Protein AF-A0A645FVC4-F1 (afdb_monomer_lite)

Organism: NCBI:txid1076179

Structure (mmCIF, N/CA/C/O backbone):
data_AF-A0A645FVC4-F1
#
_entry.id   AF-A0A645FVC4-F1
#
loop_
_atom_site.group_PDB
_atom_site.id
_atom_site.type_symbol
_atom_site.label_atom_id
_atom_site.label_alt_id
_atom_site.label_comp_id
_atom_site.label_asym_id
_atom_site.label_entity_id
_atom_site.label_seq_id
_atom_site.pdbx_PDB_ins_code
_atom_site.Cartn_x
_atom_site.Cartn_y
_atom_site.Cartn_z
_atom_site.occupancy
_atom_site.B_iso_or_equiv
_atom_site.auth_seq_id
_atom_site.auth_comp_id
_atom_site.auth_asym_id
_atom_site.auth_atom_id
_atom_site.pdbx_PDB_model_num
ATOM 1 N N . MET A 1 1 ? 4.920 -16.232 -41.857 1.00 57.41 1 MET A N 1
ATOM 2 C CA . MET A 1 1 ? 3.521 -15.977 -41.412 1.00 57.41 1 MET A CA 1
ATOM 3 C C . MET A 1 1 ? 2.858 -14.997 -42.380 1.00 57.41 1 MET A C 1
ATOM 5 O O . MET A 1 1 ? 3.574 -14.438 -43.200 1.00 57.41 1 MET A O 1
ATOM 9 N N . ASN A 1 2 ? 1.527 -14.844 -42.385 1.00 60.69 2 ASN A N 1
ATOM 10 C CA . ASN A 1 2 ? 0.862 -13.899 -43.294 1.00 60.69 2 ASN A CA 1
ATOM 11 C C . ASN A 1 2 ? 0.844 -12.501 -42.660 1.00 60.69 2 ASN A C 1
ATOM 13 O O . ASN A 1 2 ? 0.335 -12.342 -41.557 1.00 60.69 2 ASN A O 1
ATOM 17 N N . ASP A 1 3 ? 1.367 -11.503 -43.365 1.00 60.31 3 ASP A N 1
ATOM 18 C CA . ASP A 1 3 ? 1.571 -10.133 -42.870 1.00 60.31 3 ASP A CA 1
ATOM 19 C C . ASP A 1 3 ? 0.266 -9.381 -42.534 1.00 60.31 3 ASP A C 1
ATOM 21 O O . ASP A 1 3 ? 0.271 -8.321 -41.911 1.00 60.31 3 ASP A O 1
ATOM 25 N N . SER A 1 4 ? -0.870 -9.941 -42.954 1.00 66.62 4 SER A N 1
ATOM 26 C CA . SER A 1 4 ? -2.219 -9.453 -42.668 1.00 66.62 4 SER A CA 1
ATOM 27 C C . SER A 1 4 ? -2.843 -10.051 -41.398 1.00 66.62 4 SER A C 1
ATOM 29 O O . SER A 1 4 ? -4.017 -9.793 -41.133 1.00 66.62 4 SER A O 1
ATOM 31 N N . ASP A 1 5 ? -2.127 -10.907 -40.659 1.00 83.75 5 ASP A N 1
ATOM 32 C CA . ASP A 1 5 ? -2.599 -11.434 -39.376 1.00 83.75 5 ASP A CA 1
ATOM 33 C C . ASP A 1 5 ? -2.511 -10.333 -38.300 1.00 83.75 5 ASP A C 1
ATOM 35 O O . ASP A 1 5 ? -1.418 -9.809 -38.055 1.00 83.75 5 ASP A O 1
ATOM 39 N N . PRO A 1 6 ? -3.626 -9.968 -37.636 1.00 85.06 6 PRO A N 1
ATOM 40 C CA . PRO A 1 6 ? -3.613 -8.975 -36.564 1.00 85.06 6 PRO A CA 1
ATOM 41 C C . PRO A 1 6 ? -2.625 -9.303 -35.435 1.00 85.06 6 PRO A C 1
ATOM 43 O O . PRO A 1 6 ? -2.102 -8.380 -34.815 1.00 85.06 6 PRO A O 1
ATOM 46 N N . ALA A 1 7 ? -2.332 -10.583 -35.174 1.00 84.88 7 ALA A N 1
ATOM 47 C CA . ALA A 1 7 ? -1.341 -10.965 -34.169 1.00 84.88 7 ALA A CA 1
ATOM 48 C C . ALA A 1 7 ? 0.090 -10.595 -34.599 1.00 84.88 7 ALA A C 1
ATOM 50 O O . ALA A 1 7 ? 0.859 -10.059 -33.801 1.00 84.88 7 ALA A O 1
ATOM 51 N N . THR A 1 8 ? 0.440 -10.834 -35.866 1.00 84.12 8 THR A N 1
ATOM 52 C CA . THR A 1 8 ? 1.744 -10.458 -36.431 1.00 84.12 8 THR A CA 1
ATOM 53 C C . THR A 1 8 ? 1.900 -8.941 -36.499 1.00 84.12 8 THR A C 1
ATOM 55 O O . THR A 1 8 ? 2.944 -8.423 -36.109 1.00 84.12 8 THR A O 1
ATOM 58 N N . ALA A 1 9 ? 0.846 -8.219 -36.892 1.00 85.38 9 ALA A N 1
ATOM 59 C CA . ALA A 1 9 ? 0.844 -6.756 -36.882 1.00 85.38 9 ALA A CA 1
ATOM 60 C C . ALA A 1 9 ? 1.046 -6.190 -35.465 1.00 85.38 9 ALA A C 1
ATOM 62 O O . ALA A 1 9 ? 1.885 -5.316 -35.266 1.00 85.38 9 ALA A O 1
ATOM 63 N N . PHE A 1 10 ? 0.354 -6.743 -34.461 1.00 87.88 10 PHE A N 1
ATOM 64 C CA . PHE A 1 10 ? 0.516 -6.331 -33.065 1.00 87.88 10 PHE A CA 1
ATOM 65 C C . PHE A 1 10 ? 1.944 -6.555 -32.543 1.00 87.88 10 PHE A C 1
ATOM 67 O O . PHE A 1 10 ? 2.491 -5.684 -31.866 1.00 87.88 10 PHE A O 1
ATOM 74 N N . MET A 1 11 ? 2.565 -7.694 -32.871 1.00 89.19 11 MET A N 1
ATOM 75 C CA . MET A 1 11 ? 3.944 -7.990 -32.464 1.00 89.19 11 MET A CA 1
ATOM 76 C C . MET A 1 11 ? 4.971 -7.044 -33.097 1.00 89.19 11 MET A C 1
ATOM 78 O O . MET A 1 11 ? 5.949 -6.705 -32.435 1.00 89.19 11 MET A O 1
ATOM 82 N N . ARG A 1 12 ? 4.735 -6.597 -34.333 1.00 87.19 12 ARG A N 1
ATOM 83 C CA . ARG A 1 12 ? 5.610 -5.663 -35.054 1.00 87.19 12 ARG A CA 1
ATOM 84 C C . ARG A 1 12 ? 5.459 -4.215 -34.590 1.00 87.19 12 ARG A C 1
ATOM 86 O O . ARG A 1 12 ? 6.435 -3.497 -34.450 1.00 87.19 12 ARG A O 1
ATOM 93 N N . GLU A 1 13 ? 4.226 -3.765 -34.375 1.00 88.56 13 GLU A N 1
ATOM 94 C CA . GLU A 1 13 ? 3.924 -2.343 -34.141 1.00 88.56 13 GLU A CA 1
ATOM 95 C C . GLU A 1 13 ? 4.045 -1.926 -32.668 1.00 88.56 13 GLU A C 1
ATOM 97 O O . GLU A 1 13 ? 4.067 -0.735 -32.354 1.00 88.56 13 GLU A O 1
ATOM 102 N N . THR A 1 14 ? 4.124 -2.893 -31.753 1.00 90.31 14 THR A N 1
ATOM 103 C CA . THR A 1 14 ? 4.224 -2.621 -30.317 1.00 90.31 14 THR A CA 1
ATOM 104 C C . THR A 1 14 ? 5.681 -2.509 -29.895 1.00 90.31 14 THR A C 1
ATOM 106 O O . THR A 1 14 ? 6.368 -3.519 -29.773 1.00 90.31 14 THR A O 1
ATOM 109 N N . SER A 1 15 ? 6.140 -1.293 -29.602 1.00 92.50 15 SER A N 1
ATOM 110 C CA . SER A 1 15 ? 7.411 -1.083 -28.903 1.00 92.50 15 SER A CA 1
ATOM 111 C C . SER A 1 15 ? 7.255 -1.315 -27.400 1.00 92.50 15 SER A C 1
ATOM 113 O O . SER A 1 15 ? 6.210 -1.018 -26.815 1.00 92.50 15 SER A O 1
ATOM 115 N N . LEU A 1 16 ? 8.307 -1.818 -26.759 1.00 93.75 16 LEU A N 1
ATOM 116 C CA . LEU A 1 16 ? 8.325 -2.048 -25.317 1.00 93.75 16 LEU A CA 1
ATOM 117 C C . LEU A 1 16 ? 9.722 -1.865 -24.731 1.00 93.75 16 LEU A C 1
ATOM 119 O O . LEU A 1 16 ? 10.725 -2.112 -25.393 1.00 93.75 16 LEU A O 1
ATOM 123 N N . ALA A 1 17 ? 9.765 -1.507 -23.454 1.00 93.06 17 ALA A N 1
ATOM 124 C CA . ALA A 1 17 ? 10.942 -1.664 -22.615 1.00 93.06 17 ALA A CA 1
ATOM 125 C C . ALA A 1 17 ? 10.749 -2.919 -21.759 1.00 93.06 17 ALA A C 1
ATOM 127 O O . ALA A 1 17 ? 9.721 -3.058 -21.090 1.00 93.06 17 ALA A O 1
ATOM 128 N N . ALA A 1 18 ? 11.712 -3.836 -21.786 1.00 92.12 18 ALA A N 1
ATOM 129 C CA . ALA A 1 18 ? 11.664 -5.068 -21.010 1.00 92.12 18 ALA A CA 1
ATOM 130 C C . ALA A 1 18 ? 13.001 -5.327 -20.321 1.00 92.12 18 ALA A C 1
ATOM 132 O O . ALA A 1 18 ? 14.072 -5.018 -20.843 1.00 92.12 18 ALA A O 1
ATOM 133 N N . GLY A 1 19 ? 12.933 -5.914 -19.135 1.00 90.38 19 GLY A N 1
ATOM 134 C CA . GLY A 1 19 ? 14.095 -6.132 -18.297 1.00 90.38 19 GLY A CA 1
ATOM 135 C C . GLY A 1 19 ? 13.803 -7.056 -17.132 1.00 90.38 19 GLY A C 1
ATOM 136 O O . GLY A 1 19 ? 12.700 -7.589 -16.997 1.00 90.38 19 GLY A O 1
ATOM 137 N N . TRP A 1 20 ? 14.802 -7.237 -16.281 1.00 91.12 20 TRP A N 1
ATOM 138 C CA . TRP A 1 20 ? 14.695 -8.042 -15.073 1.00 91.12 20 TRP A CA 1
ATOM 139 C C . TRP A 1 20 ? 15.373 -7.336 -13.900 1.00 91.12 20 TRP A C 1
ATOM 141 O O . TRP A 1 20 ? 16.304 -6.552 -14.065 1.00 91.12 20 TRP A O 1
ATOM 151 N N . GLY A 1 21 ? 14.883 -7.613 -12.699 1.00 92.31 21 GLY A N 1
ATOM 152 C CA . GLY A 1 21 ? 15.420 -7.104 -11.444 1.00 92.31 21 GLY A CA 1
ATOM 153 C C . GLY A 1 21 ? 14.912 -7.966 -10.295 1.00 92.31 21 GLY A C 1
ATOM 154 O O . GLY A 1 21 ? 13.902 -8.658 -10.436 1.00 92.31 21 GLY A O 1
ATOM 155 N N . LEU A 1 22 ? 15.623 -7.949 -9.170 1.00 95.06 22 LEU A N 1
ATOM 156 C CA . LEU A 1 22 ? 15.238 -8.689 -7.968 1.00 95.06 22 LEU A CA 1
ATOM 157 C C . LEU A 1 22 ? 15.163 -7.728 -6.773 1.00 95.06 22 LEU A C 1
ATOM 159 O O . LEU A 1 22 ? 16.100 -7.687 -5.968 1.00 95.06 22 LEU A O 1
ATOM 163 N N . PRO A 1 23 ? 14.078 -6.938 -6.666 1.00 95.12 23 PRO A N 1
ATOM 164 C CA . PRO A 1 23 ? 13.824 -6.142 -5.476 1.00 95.12 23 PRO A CA 1
ATOM 165 C C . PRO A 1 23 ? 13.513 -7.062 -4.290 1.00 95.12 23 PRO A C 1
ATOM 167 O O . PRO A 1 23 ? 12.852 -8.095 -4.432 1.00 95.12 23 PRO A O 1
ATOM 170 N N . ILE A 1 24 ? 13.986 -6.677 -3.110 1.00 96.56 24 ILE A N 1
ATOM 171 C CA . ILE A 1 24 ? 13.752 -7.388 -1.855 1.00 96.56 24 ILE A CA 1
ATOM 172 C C . ILE A 1 24 ? 13.072 -6.435 -0.874 1.00 96.56 24 ILE A C 1
ATOM 174 O O . ILE A 1 24 ? 13.540 -5.321 -0.646 1.00 96.56 24 ILE A O 1
ATOM 178 N N . ASP A 1 25 ? 12.013 -6.918 -0.232 1.00 97.62 25 ASP A N 1
ATOM 179 C CA . ASP A 1 25 ? 11.337 -6.216 0.855 1.00 97.62 25 ASP A CA 1
ATOM 180 C C . ASP A 1 25 ? 11.559 -6.977 2.166 1.00 97.62 25 ASP A C 1
ATOM 182 O O . ASP A 1 25 ? 11.465 -8.206 2.216 1.00 97.62 25 ASP A O 1
ATOM 186 N N . VAL A 1 26 ? 11.840 -6.252 3.249 1.00 98.00 26 VAL A N 1
ATOM 187 C CA . VAL A 1 26 ? 12.051 -6.825 4.583 1.00 98.00 26 VAL A CA 1
ATOM 188 C C . VAL A 1 26 ? 11.202 -6.073 5.591 1.00 98.00 26 VAL A C 1
ATOM 190 O O . VAL A 1 26 ? 11.335 -4.864 5.758 1.00 98.00 26 VAL A O 1
ATOM 193 N N . GLY A 1 27 ? 10.343 -6.803 6.299 1.00 97.69 27 GLY A N 1
ATOM 194 C CA . GLY A 1 27 ? 9.462 -6.243 7.316 1.00 97.69 27 GLY A CA 1
ATOM 195 C C . GLY A 1 27 ? 9.620 -6.917 8.671 1.00 97.69 27 GLY A C 1
ATOM 196 O O . GLY A 1 27 ? 9.866 -8.119 8.762 1.00 97.69 27 GLY A O 1
ATOM 197 N N . ALA A 1 28 ? 9.425 -6.139 9.729 1.00 98.00 28 ALA A N 1
ATOM 198 C CA . ALA A 1 28 ? 9.318 -6.619 11.096 1.00 98.00 28 ALA A CA 1
ATOM 199 C C . ALA A 1 28 ? 8.045 -6.064 11.740 1.00 98.00 28 ALA A C 1
ATOM 201 O O . ALA A 1 28 ? 7.685 -4.905 11.545 1.00 98.00 28 ALA A O 1
ATOM 202 N N . ASN A 1 29 ? 7.373 -6.891 12.539 1.00 97.56 29 ASN A N 1
ATOM 203 C CA . ASN A 1 29 ? 6.241 -6.478 13.360 1.00 97.56 29 ASN A CA 1
ATOM 204 C C . ASN A 1 29 ? 6.437 -6.980 14.790 1.00 97.56 29 ASN A C 1
ATOM 206 O O . ASN A 1 29 ? 6.666 -8.168 15.022 1.00 97.56 29 ASN A O 1
ATOM 210 N N . LEU A 1 30 ? 6.320 -6.066 15.744 1.00 97.62 30 LEU A N 1
ATOM 211 C CA . LEU A 1 30 ? 6.443 -6.312 17.168 1.00 97.62 30 LEU A CA 1
ATOM 212 C C . LEU A 1 30 ? 5.077 -6.124 17.815 1.00 97.62 30 LEU A C 1
ATOM 214 O O . LEU A 1 30 ? 4.525 -5.025 17.836 1.00 97.62 30 LEU A O 1
ATOM 218 N N . ASN A 1 31 ? 4.551 -7.206 18.382 1.00 96.88 31 ASN A N 1
ATOM 219 C CA . ASN A 1 31 ? 3.358 -7.159 19.215 1.00 96.88 31 ASN A CA 1
ATOM 220 C C . ASN A 1 31 ? 3.790 -6.938 20.665 1.00 96.88 31 ASN A C 1
ATOM 222 O O . ASN A 1 31 ? 4.497 -7.760 21.249 1.00 96.88 31 ASN A O 1
ATOM 226 N N . LEU A 1 32 ? 3.366 -5.821 21.235 1.00 96.38 32 LEU A N 1
ATOM 227 C CA . LEU A 1 32 ? 3.678 -5.402 22.591 1.00 96.38 32 LEU A CA 1
ATOM 228 C C . LEU A 1 32 ? 2.487 -5.694 23.526 1.00 96.38 32 LEU A C 1
ATOM 230 O O . LEU A 1 32 ? 1.367 -5.959 23.070 1.00 96.38 32 LEU A O 1
ATOM 234 N N . PRO A 1 33 ? 2.695 -5.649 24.855 1.00 94.75 33 PRO A N 1
ATOM 235 C CA . PRO A 1 33 ? 1.605 -5.738 25.820 1.00 94.75 33 PRO A CA 1
ATOM 236 C C . PRO A 1 33 ? 0.512 -4.685 25.585 1.00 94.75 33 PRO A C 1
ATOM 238 O O . PRO A 1 33 ? 0.723 -3.669 24.924 1.00 94.75 33 PRO A O 1
ATOM 241 N N . LEU A 1 34 ? -0.669 -4.921 26.167 1.00 92.44 34 LEU A N 1
ATOM 242 C CA . LEU A 1 34 ? -1.826 -4.012 26.092 1.00 92.44 34 LEU A CA 1
ATOM 243 C C . LEU A 1 34 ? -2.354 -3.766 24.665 1.00 92.44 34 LEU A C 1
ATOM 245 O O . LEU A 1 34 ? -3.036 -2.774 24.413 1.00 92.44 34 LEU A O 1
ATOM 249 N N . GLY A 1 35 ? -2.064 -4.685 23.739 1.00 93.00 35 GLY A N 1
ATOM 250 C CA . GLY A 1 35 ? -2.557 -4.631 22.364 1.00 93.00 35 GLY A CA 1
ATOM 251 C C . GLY A 1 35 ? -1.810 -3.645 21.467 1.00 93.00 35 GLY A C 1
ATOM 252 O O . GLY A 1 35 ? -2.279 -3.375 20.364 1.00 93.00 35 GLY A O 1
ATOM 253 N N . LEU A 1 36 ? -0.680 -3.097 21.919 1.00 97.31 36 LEU A N 1
ATOM 254 C CA . LEU A 1 36 ? 0.171 -2.232 21.106 1.00 97.31 36 LEU A CA 1
ATOM 255 C C . LEU A 1 36 ? 0.916 -3.045 20.041 1.00 97.31 36 LEU A C 1
ATOM 257 O O . LEU A 1 36 ? 1.314 -4.187 20.272 1.00 97.31 36 LEU A O 1
ATOM 261 N N . ARG A 1 37 ? 1.118 -2.449 18.871 1.00 97.88 37 ARG A N 1
ATOM 262 C CA . ARG A 1 37 ? 1.871 -3.023 17.758 1.00 97.88 37 ARG A CA 1
ATOM 263 C C . ARG A 1 37 ? 2.746 -1.952 17.141 1.00 97.88 37 ARG A C 1
ATOM 265 O O . ARG A 1 37 ? 2.307 -0.818 16.982 1.00 97.88 37 ARG A O 1
ATOM 272 N N . VAL A 1 38 ? 3.966 -2.323 16.793 1.00 97.94 38 VAL A N 1
ATOM 273 C CA . VAL A 1 38 ? 4.885 -1.470 16.044 1.00 97.94 38 VAL A CA 1
ATOM 274 C C . VAL A 1 38 ? 5.408 -2.289 14.884 1.00 97.94 38 VAL A C 1
ATOM 276 O O . VAL A 1 38 ? 5.857 -3.415 15.080 1.00 97.94 38 VAL A O 1
ATOM 279 N N . SER A 1 39 ? 5.356 -1.732 13.687 1.00 97.88 39 SER A N 1
ATOM 280 C CA . SER A 1 39 ? 5.843 -2.384 12.482 1.00 97.88 39 SER A CA 1
ATOM 281 C C . SER A 1 39 ? 6.756 -1.457 11.699 1.00 97.88 39 SER A C 1
ATOM 283 O O . SER A 1 39 ? 6.644 -0.234 11.787 1.00 97.88 39 SER A O 1
ATOM 285 N N . ALA A 1 40 ? 7.682 -2.052 10.963 1.00 98.25 40 ALA A N 1
ATOM 286 C CA . ALA A 1 40 ? 8.522 -1.352 10.011 1.00 98.25 40 ALA A CA 1
ATOM 287 C C . ALA A 1 40 ? 8.740 -2.244 8.790 1.00 98.25 40 ALA A C 1
ATOM 289 O O . ALA A 1 40 ? 8.892 -3.459 8.938 1.00 98.25 40 ALA A O 1
ATOM 290 N N . VAL A 1 41 ? 8.760 -1.655 7.598 1.00 98.38 41 VAL A N 1
ATOM 291 C CA . VAL A 1 41 ? 9.002 -2.363 6.338 1.00 98.38 41 VAL A CA 1
ATOM 292 C C . VAL A 1 41 ? 9.984 -1.559 5.501 1.00 98.38 41 VAL A C 1
ATOM 294 O O . VAL A 1 41 ? 9.676 -0.449 5.088 1.00 98.38 41 VAL A O 1
ATOM 297 N N . ALA A 1 42 ? 11.161 -2.119 5.239 1.00 98.00 42 ALA A N 1
ATOM 298 C CA . ALA A 1 42 ? 12.060 -1.623 4.208 1.00 98.00 42 ALA A CA 1
ATOM 299 C C . ALA A 1 42 ? 11.637 -2.227 2.865 1.00 98.00 42 ALA A C 1
ATOM 301 O O . ALA A 1 42 ? 11.555 -3.452 2.746 1.00 98.00 42 ALA A O 1
ATOM 302 N N . ARG A 1 43 ? 11.353 -1.382 1.875 1.00 96.88 43 ARG A N 1
ATOM 303 C CA . ARG A 1 43 ? 10.939 -1.801 0.531 1.00 96.88 43 ARG A CA 1
ATOM 304 C C . ARG A 1 43 ? 11.993 -1.467 -0.506 1.00 96.88 43 ARG A C 1
ATOM 306 O O . ARG A 1 43 ? 12.775 -0.537 -0.310 1.00 96.88 43 ARG A O 1
ATOM 313 N N . ASN A 1 44 ? 11.949 -2.175 -1.629 1.00 95.62 44 ASN A N 1
ATOM 314 C CA . ASN A 1 44 ? 12.779 -1.923 -2.803 1.00 95.62 44 ASN A CA 1
ATOM 315 C C . ASN A 1 44 ? 14.291 -2.001 -2.506 1.00 95.62 44 ASN A C 1
ATOM 317 O O . ASN A 1 44 ? 15.095 -1.309 -3.131 1.00 95.62 44 ASN A O 1
ATOM 321 N N . LEU A 1 45 ? 14.713 -2.857 -1.568 1.00 94.62 45 LEU A N 1
ATOM 322 C CA . LEU A 1 45 ? 16.137 -3.121 -1.367 1.00 94.62 45 LEU A CA 1
ATOM 323 C C . LEU A 1 45 ? 16.681 -3.803 -2.624 1.00 94.62 45 LEU A C 1
ATOM 325 O O . LEU A 1 45 ? 16.114 -4.791 -3.086 1.00 94.62 45 LEU A O 1
ATOM 329 N N . ASN A 1 46 ? 17.782 -3.285 -3.172 1.00 92.44 46 ASN A N 1
ATOM 330 C CA . ASN A 1 46 ? 18.362 -3.780 -4.424 1.00 92.44 46 ASN A CA 1
ATOM 331 C C . ASN A 1 46 ? 17.376 -3.747 -5.617 1.00 92.44 46 ASN A C 1
ATOM 333 O O . ASN A 1 46 ? 17.419 -4.605 -6.496 1.00 92.44 46 ASN A O 1
ATOM 337 N N . ALA A 1 47 ? 16.482 -2.754 -5.670 1.00 93.88 47 ALA A N 1
ATOM 338 C CA . ALA A 1 47 ? 15.561 -2.552 -6.789 1.00 93.88 47 ALA A CA 1
ATOM 339 C C . ALA A 1 47 ? 16.247 -1.897 -8.006 1.00 93.88 47 ALA A C 1
ATOM 341 O O . ALA A 1 47 ? 15.812 -0.863 -8.514 1.00 93.88 47 ALA A O 1
ATOM 342 N N . VAL A 1 48 ? 17.335 -2.519 -8.465 1.00 95.19 48 VAL A N 1
ATOM 343 C CA . VAL A 1 48 ? 18.034 -2.177 -9.705 1.00 95.19 48 VAL A CA 1
ATOM 344 C C . VAL A 1 48 ? 17.540 -3.119 -10.796 1.00 95.19 48 VAL A C 1
ATOM 346 O O . VAL A 1 48 ? 17.671 -4.340 -10.686 1.00 95.19 48 VAL A O 1
ATOM 349 N N . TYR A 1 49 ? 16.956 -2.544 -11.841 1.00 94.50 49 TYR A N 1
ATOM 350 C CA . TYR A 1 49 ? 16.424 -3.264 -12.989 1.00 94.50 49 TYR A CA 1
ATOM 351 C C . TYR A 1 49 ? 17.357 -3.087 -14.177 1.00 94.50 49 TYR A C 1
ATOM 353 O O . TYR A 1 49 ? 17.685 -1.963 -14.550 1.00 94.50 49 TYR A O 1
ATOM 361 N N . THR A 1 50 ? 17.744 -4.193 -14.795 1.00 94.75 50 THR A N 1
ATOM 362 C CA . THR A 1 50 ? 18.472 -4.204 -16.062 1.00 94.75 50 THR A CA 1
ATOM 363 C C . THR A 1 50 ? 17.461 -4.287 -17.197 1.00 94.75 50 THR A C 1
ATOM 365 O O . THR A 1 50 ? 16.741 -5.279 -17.304 1.00 94.75 50 THR A O 1
ATOM 368 N N . MET A 1 51 ? 17.396 -3.248 -18.027 1.00 95.12 51 MET A N 1
ATOM 369 C CA . MET A 1 51 ? 16.352 -3.014 -19.027 1.00 95.12 51 MET A CA 1
ATOM 370 C C . MET A 1 51 ? 16.954 -2.858 -20.428 1.00 95.12 51 MET A C 1
ATOM 372 O O . MET A 1 51 ? 18.102 -2.438 -20.588 1.00 95.12 51 MET A O 1
ATOM 376 N N . ARG A 1 52 ? 16.160 -3.184 -21.449 1.00 94.75 52 ARG A N 1
ATOM 377 C CA . ARG A 1 52 ? 16.435 -2.932 -22.867 1.00 94.75 52 ARG A CA 1
ATOM 378 C C . ARG A 1 52 ? 15.159 -2.483 -23.560 1.00 94.75 52 ARG A C 1
ATOM 380 O O . ARG A 1 52 ? 14.071 -2.958 -23.233 1.00 94.75 52 ARG A O 1
ATOM 387 N N . ASP A 1 53 ? 15.316 -1.613 -24.545 1.00 94.75 53 ASP A N 1
ATOM 388 C CA . ASP A 1 53 ? 14.213 -1.190 -25.401 1.00 94.75 53 ASP A CA 1
ATOM 389 C C . ASP A 1 53 ? 14.158 -2.068 -26.650 1.00 94.75 53 ASP A C 1
ATOM 391 O O . ASP A 1 53 ? 15.181 -2.348 -27.269 1.00 94.75 53 ASP A O 1
ATOM 395 N N . TYR A 1 54 ? 12.961 -2.478 -27.039 1.00 93.00 54 TYR A N 1
ATOM 396 C CA . TYR A 1 54 ? 12.700 -3.253 -28.243 1.00 93.00 54 TYR A CA 1
ATOM 397 C C . TYR A 1 54 ? 11.771 -2.434 -29.125 1.00 93.00 54 TYR A C 1
ATOM 399 O O . TYR A 1 54 ? 10.701 -1.999 -28.685 1.00 93.00 54 TYR A O 1
ATOM 407 N N . SER A 1 55 ? 12.164 -2.231 -30.383 1.00 92.69 55 SER A N 1
ATOM 408 C CA . SER A 1 55 ? 11.286 -1.572 -31.353 1.00 92.69 55 SER A CA 1
ATOM 409 C C . SER A 1 55 ? 10.020 -2.390 -31.621 1.00 92.69 55 SER A C 1
ATOM 411 O O . SER A 1 55 ? 8.993 -1.796 -31.941 1.00 92.69 55 SER A O 1
ATOM 413 N N . GLU A 1 56 ? 10.090 -3.716 -31.428 1.00 91.88 56 GLU A N 1
ATOM 414 C CA . GLU A 1 56 ? 9.017 -4.682 -31.684 1.00 91.88 56 GLU A CA 1
ATOM 415 C C . GLU A 1 56 ? 8.887 -5.707 -30.545 1.00 91.88 56 GLU A C 1
ATOM 417 O O . GLU A 1 56 ? 9.874 -6.301 -30.099 1.00 91.88 56 GLU A O 1
ATOM 422 N N . LEU A 1 57 ? 7.652 -5.987 -30.126 1.00 90.81 57 LEU A N 1
ATOM 423 C CA . LEU A 1 57 ? 7.299 -7.057 -29.191 1.00 90.81 57 LEU A CA 1
ATOM 424 C C . LEU A 1 57 ? 7.731 -8.432 -29.696 1.00 90.81 57 LEU A C 1
ATOM 426 O O . LEU A 1 57 ? 8.181 -9.258 -28.901 1.00 90.81 57 LEU A O 1
ATOM 430 N N . GLY A 1 58 ? 7.635 -8.665 -31.006 1.00 90.75 58 GLY A N 1
ATOM 431 C CA . GLY A 1 58 ? 8.100 -9.899 -31.638 1.00 90.75 58 GLY A CA 1
ATOM 432 C C . GLY A 1 58 ? 9.580 -10.181 -31.365 1.00 90.75 58 GLY A C 1
ATOM 433 O O . GLY A 1 58 ? 9.951 -11.317 -31.071 1.00 90.75 58 GLY A O 1
ATOM 434 N N . GLY A 1 59 ? 10.409 -9.135 -31.351 1.00 90.25 59 GLY A N 1
ATOM 435 C CA . GLY A 1 59 ? 11.823 -9.216 -31.000 1.00 90.25 59 GLY A CA 1
ATOM 436 C C . GLY A 1 59 ? 12.077 -9.715 -29.580 1.00 90.25 59 GLY A C 1
ATOM 437 O O . GLY A 1 59 ? 12.854 -10.648 -29.376 1.00 90.25 59 GLY A O 1
ATOM 438 N N . TRP A 1 60 ? 11.372 -9.148 -28.597 1.00 92.25 60 TRP A N 1
ATOM 439 C CA . TRP A 1 60 ? 11.462 -9.600 -27.205 1.00 92.25 60 TRP A CA 1
ATOM 440 C C . TRP A 1 60 ? 10.957 -11.041 -27.034 1.00 92.25 60 TRP A C 1
ATOM 442 O O . TRP A 1 60 ? 11.589 -11.846 -26.349 1.00 92.25 60 TRP A O 1
ATOM 452 N N . LEU A 1 61 ? 9.847 -11.400 -27.691 1.00 91.31 61 LEU A N 1
ATOM 453 C CA . LEU A 1 61 ? 9.304 -12.762 -27.651 1.00 91.31 61 LEU A CA 1
ATOM 454 C C . LEU A 1 61 ? 10.288 -13.790 -28.215 1.00 91.31 61 LEU A C 1
ATOM 456 O O . LEU A 1 61 ? 10.421 -14.874 -27.648 1.00 91.31 61 LEU A O 1
ATOM 460 N N . ASN A 1 62 ? 11.004 -13.449 -29.286 1.00 91.44 62 ASN A N 1
ATOM 461 C CA . ASN A 1 62 ? 12.051 -14.299 -29.843 1.00 91.44 62 ASN A CA 1
ATOM 462 C C . ASN A 1 62 ? 13.231 -14.470 -28.876 1.00 91.44 62 ASN A C 1
ATOM 464 O O . ASN A 1 62 ? 13.737 -15.584 -28.738 1.00 91.44 62 ASN A O 1
ATOM 468 N N . GLU A 1 63 ? 13.638 -13.417 -28.161 1.00 89.75 63 GLU A N 1
ATOM 469 C CA . GLU A 1 63 ? 14.676 -13.513 -27.124 1.00 89.75 63 GLU A CA 1
ATOM 470 C C . GLU A 1 63 ? 14.238 -14.428 -25.967 1.00 89.75 63 GLU A C 1
ATOM 472 O O . GLU A 1 63 ? 15.004 -15.285 -25.522 1.00 89.75 63 GLU A O 1
ATOM 477 N N . MET A 1 64 ? 12.980 -14.324 -25.525 1.00 90.94 64 MET A N 1
ATOM 478 C CA . MET A 1 64 ? 12.424 -15.210 -24.494 1.00 90.94 64 MET A CA 1
ATOM 479 C C . MET A 1 64 ? 12.270 -16.655 -24.980 1.00 90.94 64 MET A C 1
ATOM 481 O O . MET A 1 64 ? 12.550 -17.590 -24.227 1.00 90.94 64 MET A O 1
ATOM 485 N N . ALA A 1 65 ? 11.860 -16.861 -26.234 1.00 91.69 65 ALA A N 1
ATOM 486 C CA . ALA A 1 65 ? 11.791 -18.185 -26.843 1.00 91.69 65 ALA A CA 1
ATOM 487 C C . ALA A 1 65 ? 13.181 -18.829 -26.904 1.00 91.69 65 ALA A C 1
ATOM 489 O O . ALA A 1 65 ? 13.340 -19.971 -26.475 1.00 91.69 65 ALA A O 1
ATOM 490 N N . ALA A 1 66 ? 14.200 -18.071 -27.318 1.00 91.19 66 ALA A N 1
ATOM 491 C CA . ALA A 1 66 ? 15.585 -18.524 -27.323 1.00 91.19 66 ALA A CA 1
ATOM 492 C C . ALA A 1 66 ? 16.088 -18.870 -25.910 1.00 91.19 66 ALA A C 1
ATOM 494 O O . ALA A 1 66 ? 16.712 -19.916 -25.725 1.00 91.19 66 ALA A O 1
ATOM 495 N N . LEU A 1 67 ? 15.764 -18.052 -24.899 1.00 90.12 67 LEU A N 1
ATOM 496 C CA . LEU A 1 67 ? 16.085 -18.336 -23.494 1.00 90.12 67 LEU A CA 1
ATOM 497 C C . LEU A 1 67 ? 15.435 -19.643 -23.004 1.00 90.12 67 LEU A C 1
ATOM 499 O O . LEU A 1 67 ? 16.045 -20.391 -22.240 1.00 90.12 67 LEU A O 1
ATOM 503 N N . ALA A 1 68 ? 14.218 -19.937 -23.465 1.00 91.31 68 ALA A N 1
ATOM 504 C CA . ALA A 1 68 ? 13.490 -21.169 -23.168 1.00 91.31 68 ALA A CA 1
ATOM 505 C C . ALA A 1 68 ? 13.899 -22.369 -24.052 1.00 91.31 68 ALA A C 1
ATOM 507 O O . ALA A 1 68 ? 13.345 -23.457 -23.891 1.00 91.31 68 ALA A O 1
ATOM 508 N N . GLY A 1 69 ? 14.846 -22.197 -24.982 1.00 92.44 69 GLY A N 1
ATOM 509 C CA . GLY A 1 69 ? 15.270 -23.239 -25.923 1.00 92.44 69 GLY A CA 1
ATOM 510 C C . GLY A 1 69 ? 14.232 -23.580 -27.000 1.00 92.44 69 GLY A C 1
ATOM 511 O O . GLY A 1 69 ? 14.257 -24.683 -27.542 1.00 92.44 69 GLY A O 1
ATOM 512 N N . MET A 1 70 ? 13.305 -22.664 -27.282 1.00 93.81 70 MET A N 1
ATOM 513 C CA . MET A 1 70 ? 12.257 -22.796 -28.293 1.00 93.81 70 MET A CA 1
ATOM 514 C C . MET A 1 70 ? 12.637 -22.082 -29.596 1.00 93.81 70 MET A C 1
ATOM 516 O O . MET A 1 70 ? 13.498 -21.202 -29.620 1.00 93.81 70 MET A O 1
ATOM 520 N N . GLU A 1 71 ? 11.971 -22.456 -30.688 1.00 91.38 71 GLU A N 1
ATOM 521 C CA . GLU A 1 71 ? 12.088 -21.754 -31.968 1.00 91.38 71 GLU A CA 1
ATOM 522 C C . GLU A 1 71 ? 11.469 -20.342 -31.897 1.00 91.38 71 GLU A C 1
ATOM 524 O O . GLU A 1 71 ? 10.579 -20.103 -31.072 1.00 91.38 71 GLU A O 1
ATOM 529 N N . PRO A 1 72 ? 11.915 -19.404 -32.757 1.00 87.56 72 PRO A N 1
ATOM 530 C CA . PRO A 1 72 ? 11.337 -18.066 -32.848 1.00 87.56 72 PRO A CA 1
ATOM 531 C C . PRO A 1 72 ? 9.822 -18.108 -33.074 1.00 87.56 72 PRO A C 1
ATOM 533 O O . PRO A 1 72 ? 9.318 -18.868 -33.901 1.00 87.56 72 PRO A O 1
ATOM 536 N N . VAL A 1 73 ? 9.097 -17.263 -32.345 1.00 85.69 73 VAL A N 1
ATOM 537 C CA . VAL A 1 73 ? 7.629 -17.160 -32.408 1.00 85.69 73 VAL A CA 1
ATOM 538 C C . VAL A 1 73 ? 7.193 -16.122 -33.448 1.00 85.69 73 VAL A C 1
ATOM 540 O O . VAL A 1 73 ? 6.057 -16.145 -33.921 1.00 85.69 73 VAL A O 1
ATOM 543 N N . TYR A 1 74 ? 8.105 -15.225 -33.823 1.00 83.06 74 TYR A N 1
ATOM 544 C CA . TYR A 1 74 ? 7.888 -14.128 -34.755 1.00 83.06 74 TYR A CA 1
ATOM 545 C C . TYR A 1 74 ? 8.948 -14.142 -35.863 1.00 83.06 74 TYR A C 1
ATOM 547 O O . TYR A 1 74 ? 10.136 -14.331 -35.599 1.00 83.06 74 TYR A O 1
ATOM 555 N N . ASP A 1 75 ? 8.504 -13.944 -37.103 1.00 83.75 75 ASP A N 1
ATOM 556 C CA . ASP A 1 75 ? 9.376 -13.827 -38.271 1.00 83.75 75 ASP A CA 1
ATOM 557 C C . ASP A 1 75 ? 9.765 -12.354 -38.436 1.00 83.75 75 ASP A C 1
ATOM 559 O O . ASP A 1 75 ? 8.922 -11.518 -38.763 1.00 83.75 75 ASP A O 1
ATOM 563 N N . ASP A 1 76 ? 11.023 -12.035 -38.134 1.00 77.06 76 ASP A N 1
ATOM 564 C CA . ASP A 1 76 ? 11.537 -10.665 -38.133 1.00 77.06 76 ASP A CA 1
ATOM 565 C C . ASP A 1 76 ? 11.751 -10.177 -39.574 1.00 77.06 76 ASP A C 1
ATOM 567 O O . ASP A 1 76 ? 12.783 -10.421 -40.206 1.00 77.06 76 ASP A O 1
ATOM 571 N N . THR A 1 77 ? 10.729 -9.529 -40.130 1.00 74.56 77 THR A N 1
ATOM 572 C CA . THR A 1 77 ? 10.742 -8.975 -41.493 1.00 74.56 77 THR A CA 1
ATOM 573 C C . THR A 1 77 ? 11.098 -7.491 -41.494 1.00 74.56 77 THR A C 1
ATOM 575 O O . THR A 1 77 ? 10.827 -6.792 -40.531 1.00 74.56 77 THR A O 1
ATOM 578 N N . ALA A 1 78 ? 11.674 -6.981 -42.588 1.00 67.19 78 ALA A N 1
ATOM 579 C CA . ALA A 1 78 ? 12.120 -5.588 -42.664 1.00 67.19 78 ALA A CA 1
ATOM 580 C C . ALA A 1 78 ? 10.991 -4.556 -42.379 1.00 67.19 78 ALA A C 1
ATOM 582 O O . ALA A 1 78 ? 9.925 -4.658 -42.992 1.00 67.19 78 ALA A O 1
ATOM 583 N N . PRO A 1 79 ? 11.251 -3.499 -41.577 1.00 63.69 79 PRO A N 1
ATOM 584 C CA . PRO A 1 79 ? 12.505 -3.235 -40.866 1.00 63.69 79 PRO A CA 1
ATOM 585 C C . PRO A 1 79 ? 12.714 -4.225 -39.714 1.00 63.69 79 PRO A C 1
ATOM 587 O O . PRO A 1 79 ? 11.802 -4.466 -38.948 1.00 63.69 79 PRO A O 1
ATOM 590 N N . THR A 1 80 ? 13.919 -4.790 -39.604 1.00 77.44 80 THR A N 1
ATOM 591 C CA . THR A 1 80 ? 14.243 -5.767 -38.554 1.00 77.44 80 THR A CA 1
ATOM 592 C C . THR A 1 80 ? 14.175 -5.133 -37.171 1.00 77.44 80 THR A C 1
ATOM 594 O O . THR A 1 80 ? 14.560 -3.967 -37.003 1.00 77.44 80 THR A O 1
ATOM 597 N N . THR A 1 81 ? 13.801 -5.934 -36.178 1.00 82.06 81 THR A N 1
ATOM 598 C CA . THR A 1 81 ? 13.775 -5.553 -34.768 1.00 82.06 81 THR A CA 1
ATOM 599 C C . THR A 1 81 ? 15.092 -4.882 -34.373 1.00 82.06 81 THR A C 1
ATOM 601 O O . THR A 1 81 ? 16.182 -5.439 -34.505 1.00 82.06 81 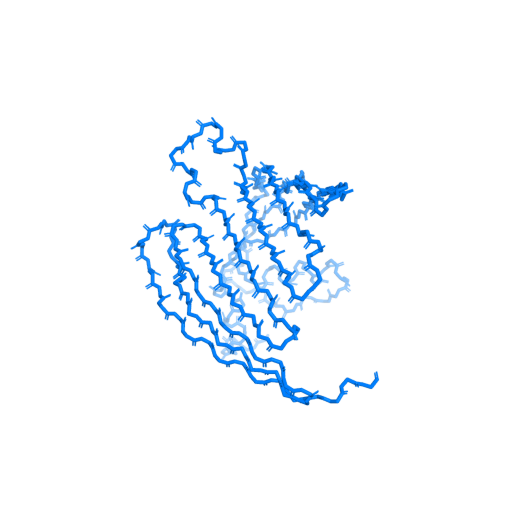THR A O 1
ATOM 604 N N . THR A 1 82 ? 14.990 -3.674 -33.826 1.00 87.19 82 THR A N 1
ATOM 605 C CA . THR A 1 82 ? 16.101 -2.968 -33.194 1.00 87.19 82 THR A CA 1
ATOM 606 C C . THR A 1 82 ? 16.018 -3.163 -31.686 1.00 87.19 82 THR A C 1
ATOM 608 O O . THR A 1 82 ? 15.027 -2.789 -31.058 1.00 87.19 82 THR A O 1
ATOM 611 N N . VAL A 1 83 ? 17.076 -3.733 -31.110 1.00 89.06 83 VAL A N 1
ATOM 612 C CA . VAL A 1 83 ? 17.243 -3.865 -29.659 1.00 89.06 83 VAL A CA 1
ATOM 613 C C . VAL A 1 83 ? 18.196 -2.772 -29.185 1.00 89.06 83 VAL A C 1
ATOM 615 O O . VAL A 1 83 ? 19.330 -2.666 -29.656 1.00 89.06 83 VAL A O 1
ATOM 618 N N . GLY A 1 84 ? 17.707 -1.926 -28.285 1.00 88.06 84 GLY A N 1
ATOM 619 C CA . GLY A 1 84 ? 18.460 -0.854 -27.655 1.00 88.06 84 GLY A CA 1
ATOM 620 C C . GLY A 1 84 ? 19.572 -1.376 -26.746 1.00 88.06 84 GLY A C 1
ATOM 621 O O . GLY A 1 84 ? 19.608 -2.546 -26.359 1.00 88.06 84 GLY A O 1
ATOM 622 N N . ALA A 1 85 ? 20.494 -0.481 -26.392 1.00 90.00 85 ALA A N 1
ATOM 623 C CA . ALA A 1 85 ? 21.530 -0.794 -25.419 1.00 90.00 85 ALA A CA 1
ATOM 624 C C . ALA A 1 85 ? 20.915 -1.110 -24.048 1.00 90.00 85 ALA A C 1
ATOM 626 O O . ALA A 1 85 ? 19.863 -0.588 -23.683 1.00 90.00 85 ALA A O 1
ATOM 627 N N . GLU A 1 86 ? 21.605 -1.951 -23.286 1.00 92.56 86 GLU A N 1
ATOM 628 C CA . GLU A 1 86 ? 21.238 -2.235 -21.905 1.00 92.56 86 GLU A CA 1
ATOM 629 C C . GLU A 1 86 ? 21.416 -0.992 -21.029 1.00 92.56 86 GLU A C 1
ATOM 631 O O . GLU A 1 86 ? 22.459 -0.334 -21.076 1.00 92.56 86 GLU A O 1
ATOM 636 N N . TYR A 1 87 ? 20.404 -0.683 -20.223 1.00 94.12 87 TYR A N 1
ATOM 637 C CA . TYR A 1 87 ? 20.444 0.393 -19.241 1.00 94.12 87 TYR A CA 1
ATOM 638 C C . TYR A 1 87 ? 19.871 -0.057 -17.900 1.00 94.12 87 TYR A C 1
ATOM 640 O O . TYR A 1 87 ? 19.081 -0.996 -17.811 1.00 94.12 87 TYR A O 1
ATOM 648 N N . THR A 1 88 ? 20.284 0.626 -16.837 1.00 95.00 88 THR A N 1
ATOM 649 C CA . THR A 1 88 ? 19.806 0.367 -15.480 1.00 95.00 88 THR A CA 1
ATOM 650 C C . THR A 1 88 ? 18.721 1.361 -15.093 1.00 95.00 88 THR A C 1
ATOM 652 O O . THR A 1 88 ? 18.897 2.567 -15.268 1.00 95.00 88 THR A O 1
ATOM 655 N N . TYR A 1 89 ? 17.633 0.867 -14.513 1.00 93.31 89 TYR A N 1
ATOM 656 C CA . TYR A 1 89 ? 16.602 1.674 -13.871 1.00 93.31 89 TYR A CA 1
ATOM 657 C C . TYR A 1 89 ? 16.584 1.357 -12.375 1.00 93.31 89 TYR A C 1
ATOM 659 O O . TYR A 1 89 ? 16.346 0.216 -11.985 1.00 93.31 89 TYR A O 1
ATOM 667 N N . GLU A 1 90 ? 16.877 2.348 -11.537 1.00 94.31 90 GLU A N 1
ATOM 668 C CA . GLU A 1 90 ? 16.933 2.190 -10.083 1.00 94.31 90 GLU A CA 1
ATOM 669 C C . GLU A 1 90 ? 15.681 2.787 -9.440 1.00 94.31 90 GLU A C 1
ATOM 671 O O . GLU A 1 90 ? 15.348 3.953 -9.667 1.00 94.31 90 GLU A O 1
ATOM 676 N N . ILE A 1 91 ? 14.994 1.985 -8.627 1.00 93.62 91 ILE A N 1
ATOM 677 C CA . ILE A 1 91 ? 13.909 2.456 -7.769 1.00 93.62 91 ILE A CA 1
ATOM 678 C C . ILE A 1 91 ? 14.493 2.693 -6.372 1.00 93.62 91 ILE A C 1
ATOM 680 O O . ILE A 1 91 ? 15.010 1.743 -5.778 1.00 93.62 91 ILE A O 1
ATOM 684 N N . PRO A 1 92 ? 14.402 3.918 -5.819 1.00 94.00 92 PRO A N 1
ATOM 685 C CA . PRO A 1 92 ? 14.873 4.191 -4.470 1.00 94.00 92 PRO A CA 1
ATOM 686 C C . PRO A 1 92 ? 14.191 3.291 -3.437 1.00 94.00 92 PRO A C 1
ATOM 688 O O . PRO A 1 92 ? 12.988 3.014 -3.512 1.00 94.00 92 PRO A O 1
ATOM 691 N N . TRP A 1 93 ? 14.967 2.851 -2.450 1.00 96.19 93 TRP A N 1
ATOM 692 C CA . TRP A 1 93 ? 14.425 2.130 -1.308 1.00 96.19 93 TRP A CA 1
ATOM 693 C C . TRP A 1 93 ? 13.614 3.072 -0.411 1.00 96.19 93 TRP A C 1
ATOM 695 O O . TRP A 1 93 ? 13.929 4.257 -0.303 1.00 96.19 93 TRP A O 1
ATOM 705 N N . THR A 1 94 ? 12.587 2.544 0.252 1.00 96.44 94 THR A N 1
ATOM 706 C CA . THR A 1 94 ? 11.758 3.316 1.191 1.00 96.44 94 THR A CA 1
ATOM 707 C C . THR A 1 94 ? 11.633 2.590 2.524 1.00 96.44 94 THR A C 1
ATOM 709 O O . THR A 1 94 ? 11.733 1.361 2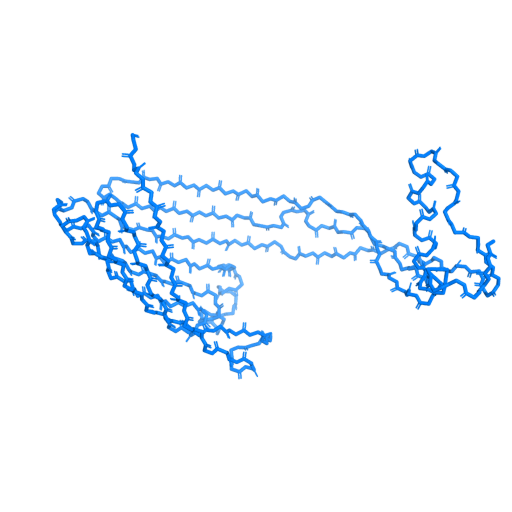.592 1.00 96.44 94 THR A O 1
ATOM 712 N N . LEU A 1 95 ? 11.409 3.345 3.602 1.00 97.75 95 LEU A N 1
ATOM 713 C CA . LEU A 1 95 ? 11.122 2.794 4.926 1.00 97.75 95 LEU A CA 1
ATOM 714 C C . LEU A 1 95 ? 9.711 3.175 5.347 1.00 97.75 95 LEU A C 1
ATOM 716 O O . LEU A 1 95 ? 9.437 4.343 5.593 1.00 97.75 95 LEU A O 1
ATOM 720 N N . ASP A 1 96 ? 8.851 2.190 5.523 1.00 97.88 96 ASP A N 1
ATOM 721 C CA . ASP A 1 96 ? 7.522 2.392 6.079 1.00 97.88 96 ASP A CA 1
ATOM 722 C C . ASP A 1 96 ? 7.536 2.069 7.567 1.00 97.88 96 ASP A C 1
ATOM 724 O O . ASP A 1 96 ? 8.178 1.106 7.995 1.00 97.88 96 ASP A O 1
ATOM 728 N N . VAL A 1 97 ? 6.795 2.840 8.357 1.00 98.12 97 VAL A N 1
ATOM 729 C CA . VAL A 1 97 ? 6.618 2.595 9.792 1.00 98.12 97 VAL A CA 1
ATOM 730 C C . VAL A 1 97 ? 5.144 2.632 10.156 1.00 98.12 97 VAL A C 1
ATOM 732 O O . VAL A 1 97 ? 4.390 3.455 9.644 1.00 98.12 97 VAL A O 1
ATOM 735 N N . GLY A 1 98 ? 4.737 1.748 11.061 1.00 97.88 98 GLY A N 1
ATOM 736 C CA . GLY A 1 98 ? 3.348 1.599 11.471 1.00 97.88 98 GLY A CA 1
ATOM 737 C C . GLY A 1 98 ? 3.204 1.419 12.972 1.00 97.88 98 GLY A C 1
ATOM 738 O O . GLY A 1 98 ? 4.012 0.745 13.615 1.00 97.88 98 GLY A O 1
ATOM 739 N N . LEU A 1 99 ? 2.150 1.998 13.533 1.00 98.19 99 LEU A N 1
ATOM 740 C CA . LEU A 1 99 ? 1.747 1.854 14.924 1.00 98.19 99 LEU A CA 1
ATOM 741 C C . LEU A 1 99 ? 0.295 1.389 14.981 1.00 98.19 99 LEU A C 1
ATOM 743 O O . LEU A 1 99 ? -0.592 1.988 14.381 1.00 98.19 99 LEU A O 1
ATOM 747 N N . GLY A 1 100 ? 0.043 0.344 15.760 1.00 98.12 100 GLY A N 1
ATOM 748 C CA . GLY A 1 100 ? -1.293 -0.172 16.024 1.00 98.12 100 GLY A CA 1
ATOM 749 C C . GLY A 1 100 ? -1.598 -0.235 17.515 1.00 98.12 100 GLY A C 1
ATOM 750 O O . GLY A 1 100 ? -0.713 -0.444 18.344 1.00 98.12 100 GLY A O 1
ATOM 751 N N . TRP A 1 101 ? -2.871 -0.103 17.866 1.00 97.62 101 TRP A N 1
ATOM 752 C CA . TRP A 1 101 ? -3.361 -0.326 19.218 1.00 97.62 101 TRP A CA 1
ATOM 753 C C . TRP A 1 101 ? -4.718 -1.022 19.188 1.00 97.62 101 TRP A C 1
ATOM 755 O O . TRP A 1 101 ? -5.683 -0.501 18.639 1.00 97.62 101 TRP A O 1
ATOM 765 N N . MET A 1 102 ? -4.786 -2.217 19.768 1.00 96.06 102 MET A N 1
ATOM 766 C CA . MET A 1 102 ? -5.965 -3.085 19.772 1.00 96.06 102 MET A CA 1
ATOM 767 C C . MET A 1 102 ? -6.194 -3.650 21.181 1.00 96.06 102 MET A C 1
ATOM 769 O O . MET A 1 102 ? -5.881 -4.819 21.438 1.00 96.06 102 MET A O 1
ATOM 773 N N . PRO A 1 103 ? -6.674 -2.838 22.137 1.00 94.19 103 PRO A N 1
ATOM 774 C CA . PRO A 1 103 ? -6.918 -3.308 23.490 1.00 94.19 103 PRO A CA 1
ATOM 775 C C . PRO A 1 103 ? -8.129 -4.249 23.517 1.00 94.19 103 PRO A C 1
ATOM 777 O O . PRO A 1 103 ? -9.115 -4.070 22.800 1.00 94.19 103 PRO A O 1
ATOM 780 N N . ASN A 1 104 ? -8.089 -5.242 24.401 1.00 87.88 104 ASN A N 1
ATOM 781 C CA . ASN A 1 104 ? -9.240 -6.102 24.647 1.00 87.88 104 ASN A CA 1
ATOM 782 C C . ASN A 1 104 ? -10.063 -5.541 25.814 1.00 87.88 104 ASN A C 1
ATOM 784 O O . ASN A 1 104 ? -9.707 -5.750 26.972 1.00 87.88 104 ASN A O 1
ATOM 788 N N . LEU A 1 105 ? -11.154 -4.830 25.506 1.00 89.00 105 LEU A N 1
ATOM 789 C CA . LEU A 1 105 ? -12.073 -4.248 26.497 1.00 89.00 105 LEU A CA 1
ATOM 790 C C . LEU A 1 105 ? -13.394 -5.044 26.593 1.00 89.00 105 LEU A C 1
ATOM 792 O O . LEU A 1 105 ? -14.440 -4.508 26.962 1.00 89.00 105 LEU A O 1
ATOM 796 N N . GLY A 1 106 ? -13.362 -6.339 26.256 1.00 88.69 106 GLY A N 1
ATOM 797 C CA . GLY A 1 106 ? -14.513 -7.238 26.344 1.00 88.69 106 GLY A CA 1
ATOM 798 C C . GLY A 1 106 ? -15.516 -7.040 25.205 1.00 88.69 106 GLY A C 1
ATOM 799 O O . GLY A 1 106 ? -15.239 -7.391 24.057 1.00 88.69 106 GLY A O 1
ATOM 800 N N . ALA A 1 107 ? -16.706 -6.524 25.531 1.00 88.19 107 ALA A N 1
ATOM 801 C CA . ALA A 1 107 ? -17.790 -6.285 24.570 1.00 88.19 107 ALA A CA 1
ATOM 802 C C . ALA A 1 107 ? -17.494 -5.132 23.596 1.00 88.19 107 ALA A C 1
ATOM 804 O O . ALA A 1 107 ? -18.075 -5.078 22.510 1.00 88.19 107 ALA A O 1
ATOM 805 N N . LEU A 1 108 ? -16.597 -4.229 23.996 1.00 91.19 108 LEU A N 1
ATOM 806 C CA . LEU A 1 108 ? -16.061 -3.160 23.171 1.00 91.19 108 LEU A CA 1
ATOM 807 C C . LEU A 1 108 ? -14.661 -3.568 22.710 1.00 91.19 108 LEU A C 1
ATOM 809 O O . LEU A 1 108 ? -13.791 -3.849 23.532 1.00 91.19 108 LEU A O 1
ATOM 813 N N . LYS A 1 109 ? -14.431 -3.601 21.402 1.00 94.31 109 LYS A N 1
ATOM 814 C CA . LYS A 1 109 ? -13.117 -3.911 20.830 1.00 94.31 109 LYS A CA 1
ATOM 815 C C . LYS A 1 109 ? -12.722 -2.774 19.894 1.00 94.31 109 LYS A C 1
ATOM 817 O O . LYS A 1 109 ? -13.072 -2.827 18.714 1.00 94.31 109 LYS A O 1
ATOM 822 N N . PRO A 1 110 ? -12.090 -1.708 20.416 1.00 95.25 110 PRO A N 1
ATOM 823 C CA . PRO A 1 110 ? -11.545 -0.669 19.566 1.00 95.25 110 PRO A CA 1
ATOM 824 C C . PRO A 1 110 ? -10.232 -1.148 18.937 1.00 95.25 110 PRO A C 1
ATOM 826 O O . PRO A 1 110 ? -9.482 -1.925 19.531 1.00 95.25 110 PRO A O 1
ATOM 829 N N . SER A 1 111 ? -9.932 -0.639 17.755 1.00 96.62 111 SER A N 1
ATOM 830 C CA . SER A 1 111 ? -8.625 -0.755 17.125 1.00 96.62 111 SER A CA 1
ATOM 831 C C . SER A 1 111 ? -8.258 0.547 16.439 1.00 96.62 111 SER A C 1
ATOM 833 O O . SER A 1 111 ? -9.074 1.131 15.735 1.00 96.62 111 SER A O 1
ATOM 835 N N . LEU A 1 112 ? -7.022 0.980 16.637 1.00 97.31 112 LEU A N 1
ATOM 836 C CA . LEU A 1 112 ? -6.408 2.128 15.990 1.00 97.31 112 LEU A CA 1
ATOM 837 C C . LEU A 1 112 ? -5.187 1.637 15.212 1.00 97.31 112 LEU A C 1
ATOM 839 O O . LEU A 1 112 ? -4.437 0.800 15.716 1.00 97.31 112 LEU A O 1
ATOM 843 N N . ALA A 1 113 ? -4.973 2.172 14.021 1.00 97.75 113 ALA A N 1
ATOM 844 C CA . ALA A 1 113 ? -3.764 1.978 13.238 1.00 97.75 113 ALA A CA 1
ATOM 845 C C . ALA A 1 113 ? -3.349 3.307 12.607 1.00 97.75 113 ALA A C 1
ATOM 847 O O . ALA A 1 113 ? -4.201 4.085 12.179 1.00 97.75 113 ALA A O 1
ATOM 848 N N . VAL A 1 114 ? -2.050 3.573 12.577 1.00 97.56 114 VAL A N 1
ATOM 849 C CA . VAL A 1 114 ? -1.443 4.719 11.905 1.00 97.56 114 VAL A CA 1
ATOM 850 C C . VAL A 1 114 ? -0.188 4.225 11.210 1.00 97.56 114 VAL A C 1
ATOM 852 O O . VAL A 1 114 ? 0.697 3.684 11.863 1.00 97.56 114 VAL A O 1
ATOM 855 N N . ASP A 1 115 ? -0.104 4.451 9.910 1.00 97.19 115 ASP A N 1
ATOM 856 C CA . ASP A 1 115 ? 1.005 4.055 9.059 1.00 97.19 115 ASP A CA 1
ATOM 857 C C . ASP A 1 115 ? 1.551 5.282 8.327 1.00 97.19 115 ASP A C 1
ATOM 859 O O . ASP A 1 115 ? 0.798 6.121 7.824 1.00 97.19 115 ASP A O 1
ATOM 863 N N . LEU A 1 116 ? 2.873 5.376 8.256 1.00 97.06 116 LEU A N 1
ATOM 864 C CA . LEU A 1 116 ? 3.601 6.367 7.480 1.00 97.06 116 LEU A CA 1
ATOM 865 C C . LEU A 1 116 ? 4.424 5.627 6.427 1.00 97.06 116 LEU A C 1
ATOM 867 O O . LEU A 1 116 ? 5.384 4.929 6.756 1.00 97.06 116 LEU A O 1
ATOM 871 N N . THR A 1 117 ? 4.014 5.755 5.167 1.00 95.56 117 THR A N 1
ATOM 872 C CA . THR A 1 117 ? 4.748 5.203 4.018 1.00 95.56 117 THR A CA 1
ATOM 873 C C . THR A 1 117 ? 5.911 6.122 3.669 1.00 95.56 117 THR A C 1
ATOM 875 O O . THR A 1 117 ? 5.744 7.336 3.719 1.00 95.56 117 THR A O 1
ATOM 878 N N . ASP A 1 118 ? 7.067 5.576 3.298 1.00 95.38 118 ASP A N 1
ATOM 879 C CA . ASP A 1 118 ? 8.272 6.357 2.985 1.00 95.38 118 ASP A CA 1
ATOM 880 C C . ASP A 1 118 ? 8.597 7.426 4.051 1.00 95.38 118 ASP A C 1
ATOM 882 O O . ASP A 1 118 ? 8.682 8.630 3.811 1.00 95.38 118 ASP A O 1
ATOM 886 N N . ALA A 1 119 ? 8.744 6.964 5.290 1.00 96.19 119 ALA A N 1
ATOM 887 C CA . ALA A 1 119 ? 9.051 7.790 6.446 1.00 96.19 119 ALA A CA 1
ATOM 888 C C . ALA A 1 119 ? 10.358 8.579 6.278 1.00 96.19 119 ALA A C 1
ATOM 890 O O . ALA A 1 119 ? 10.468 9.676 6.818 1.00 96.19 119 ALA A O 1
ATOM 891 N N . LEU A 1 120 ? 11.335 8.049 5.532 1.00 95.31 120 LEU A N 1
ATOM 892 C CA . LEU A 1 120 ? 12.571 8.773 5.230 1.00 95.31 120 LEU A CA 1
ATOM 893 C C . LEU A 1 120 ? 12.316 9.937 4.272 1.00 95.31 120 LEU A C 1
ATOM 895 O O . LEU A 1 120 ? 12.718 11.054 4.590 1.00 95.31 120 LEU A O 1
ATOM 899 N N . GLY A 1 121 ? 11.571 9.719 3.183 1.00 94.00 121 GLY A N 1
ATOM 900 C CA . GLY A 1 121 ? 11.165 10.796 2.279 1.00 94.00 121 GLY A CA 1
ATOM 901 C C . GLY A 1 121 ? 10.358 11.890 2.984 1.00 94.00 121 GLY A C 1
ATOM 902 O O . GLY A 1 121 ? 10.589 13.075 2.758 1.00 94.00 121 GLY A O 1
ATOM 903 N N . VAL A 1 122 ? 9.486 11.525 3.930 1.00 94.88 122 VAL A N 1
ATOM 904 C CA . VAL A 1 122 ? 8.735 12.498 4.749 1.00 94.88 122 VAL A CA 1
ATOM 905 C C . VAL A 1 122 ? 9.638 13.278 5.714 1.00 94.88 122 VAL A C 1
ATOM 907 O O . VAL A 1 122 ? 9.387 14.456 5.966 1.00 94.88 122 VAL A O 1
ATOM 910 N N . LEU A 1 123 ? 10.688 12.659 6.264 1.00 95.00 123 LEU A N 1
ATOM 911 C CA . LEU A 1 123 ? 11.669 13.362 7.101 1.00 95.00 123 LEU A CA 1
ATOM 912 C C . LEU A 1 123 ? 12.488 14.376 6.290 1.00 95.00 123 LEU A C 1
ATOM 914 O O . LEU A 1 123 ? 12.820 15.440 6.811 1.00 95.00 123 LEU A O 1
ATOM 918 N N . GLU A 1 124 ? 12.797 14.058 5.032 1.00 95.31 124 GLU A N 1
ATOM 919 C CA . GLU A 1 124 ? 13.496 14.953 4.103 1.00 95.31 124 GLU A CA 1
ATOM 920 C C . GLU A 1 124 ? 12.583 16.066 3.569 1.00 95.31 124 GLU A C 1
ATOM 922 O O . GLU A 1 124 ? 13.013 17.215 3.444 1.00 95.31 124 GLU A O 1
ATOM 927 N N . ASN A 1 125 ? 11.315 15.748 3.298 1.00 94.69 125 ASN A N 1
ATOM 928 C CA . ASN A 1 125 ? 10.305 16.685 2.824 1.00 94.69 125 ASN A CA 1
ATOM 929 C C . ASN A 1 125 ? 8.983 16.552 3.614 1.00 94.69 125 ASN A C 1
ATOM 931 O O . ASN A 1 125 ? 8.069 15.827 3.199 1.00 94.69 125 ASN A O 1
ATOM 935 N N . PRO A 1 126 ? 8.828 17.313 4.715 1.00 93.69 126 PRO A N 1
ATOM 936 C CA . PRO A 1 126 ? 7.645 17.249 5.574 1.00 93.69 126 PRO A CA 1
ATOM 937 C C . PRO A 1 126 ? 6.318 17.600 4.888 1.00 93.69 126 PRO A C 1
ATOM 939 O O . PRO A 1 126 ? 5.258 17.240 5.400 1.00 93.69 126 PRO A O 1
ATOM 942 N N . GLU A 1 127 ? 6.339 18.280 3.737 1.00 91.88 127 GLU A N 1
ATOM 943 C CA . GLU A 1 127 ? 5.124 18.607 2.977 1.00 91.88 127 GLU A CA 1
ATOM 944 C C . GLU A 1 127 ? 4.418 17.345 2.455 1.00 91.88 127 GLU A C 1
ATOM 946 O O . GLU A 1 127 ? 3.202 17.342 2.262 1.00 91.88 127 GLU A O 1
ATOM 951 N N . GLN A 1 128 ? 5.159 16.242 2.303 1.00 88.12 128 GLN A N 1
ATOM 952 C CA . GLN A 1 128 ? 4.629 14.954 1.855 1.00 88.12 128 GLN A CA 1
ATOM 953 C C . GLN A 1 128 ? 3.893 14.185 2.956 1.00 88.12 128 GLN A C 1
ATOM 955 O O . GLN A 1 128 ? 3.233 13.191 2.661 1.00 88.12 128 GLN A O 1
ATOM 960 N N . LEU A 1 129 ? 3.934 14.643 4.215 1.00 91.31 129 LEU A N 1
ATOM 961 C CA . LEU A 1 129 ? 3.324 13.941 5.349 1.00 91.31 129 LEU A CA 1
ATOM 962 C C . LEU A 1 129 ? 1.877 13.517 5.061 1.00 91.31 129 LEU A C 1
ATOM 964 O O . LEU A 1 129 ? 1.511 12.368 5.290 1.00 91.31 129 LEU A O 1
ATOM 968 N N . TRP A 1 130 ? 1.057 14.411 4.510 1.00 89.44 130 TRP A N 1
ATOM 969 C CA . TRP A 1 130 ? -0.350 14.115 4.227 1.00 89.44 130 TRP A CA 1
ATOM 970 C C . TRP A 1 130 ? -0.559 13.125 3.078 1.00 89.44 130 TRP A C 1
ATOM 972 O O . TRP A 1 130 ? -1.554 12.403 3.094 1.00 89.44 130 TRP A O 1
ATOM 982 N N . ASN A 1 131 ? 0.378 13.051 2.128 1.00 89.06 131 ASN A N 1
ATOM 983 C CA . ASN A 1 131 ? 0.358 12.115 0.996 1.00 89.06 131 ASN A CA 1
ATOM 984 C C . ASN A 1 131 ? 0.814 10.703 1.395 1.00 89.06 131 ASN A C 1
ATOM 986 O O . ASN A 1 131 ? 0.577 9.738 0.667 1.00 89.06 131 ASN A O 1
ATOM 990 N N . ASN A 1 132 ? 1.468 10.592 2.549 1.00 92.56 132 ASN A N 1
ATOM 991 C CA . ASN A 1 132 ? 2.157 9.393 3.010 1.00 92.56 132 ASN A CA 1
ATOM 992 C C . ASN A 1 132 ? 1.555 8.819 4.300 1.00 92.56 132 ASN A C 1
ATOM 994 O O . ASN A 1 132 ? 1.825 7.670 4.655 1.00 92.56 132 ASN A O 1
ATOM 998 N N . LEU A 1 133 ? 0.714 9.597 4.985 1.00 94.81 133 LEU A N 1
ATOM 999 C CA . LEU A 1 133 ? 0.002 9.194 6.187 1.00 94.81 133 LEU A CA 1
ATOM 1000 C C . LEU A 1 133 ? -1.272 8.413 5.844 1.00 94.81 133 LEU A C 1
ATOM 1002 O O . LEU A 1 133 ? -2.137 8.863 5.085 1.00 94.81 133 LEU A O 1
ATOM 1006 N N . THR A 1 134 ? -1.420 7.261 6.485 1.00 95.94 134 THR A N 1
ATOM 1007 C CA . THR A 1 134 ? -2.664 6.498 6.550 1.00 95.94 134 THR A CA 1
ATOM 1008 C C . THR A 1 134 ? -3.019 6.272 8.011 1.00 95.94 134 THR A C 1
ATOM 1010 O O . THR A 1 134 ? -2.165 5.941 8.821 1.00 95.94 134 THR A O 1
ATOM 1013 N N . ALA A 1 135 ? -4.278 6.463 8.378 1.00 97.06 135 ALA A N 1
ATOM 1014 C CA . ALA A 1 135 ? -4.766 6.202 9.722 1.00 97.06 135 ALA A CA 1
ATOM 1015 C C . ALA A 1 135 ? -6.143 5.545 9.661 1.00 97.06 135 ALA A C 1
ATOM 1017 O O . ALA A 1 135 ? -6.939 5.817 8.768 1.00 97.06 135 ALA A O 1
ATOM 1018 N N . GLY A 1 136 ? -6.441 4.684 10.622 1.00 96.88 136 GLY A N 1
ATOM 1019 C CA . GLY A 1 136 ? -7.700 3.962 10.700 1.00 96.88 136 GLY A CA 1
ATOM 1020 C C . GLY A 1 136 ? -8.118 3.751 12.141 1.00 96.88 136 GLY A C 1
ATOM 1021 O O . GLY A 1 136 ? -7.298 3.445 13.004 1.00 96.88 136 GLY A O 1
ATOM 1022 N N . VAL A 1 137 ? -9.409 3.898 12.396 1.00 97.25 137 VAL A N 1
ATOM 1023 C CA . VAL A 1 137 ? -10.050 3.523 13.648 1.00 97.25 137 VAL A CA 1
ATOM 1024 C C . VAL A 1 137 ? -11.215 2.593 13.343 1.00 97.25 137 VAL A C 1
ATOM 1026 O O . VAL A 1 137 ? -12.005 2.821 12.429 1.00 97.25 137 VAL A O 1
ATOM 102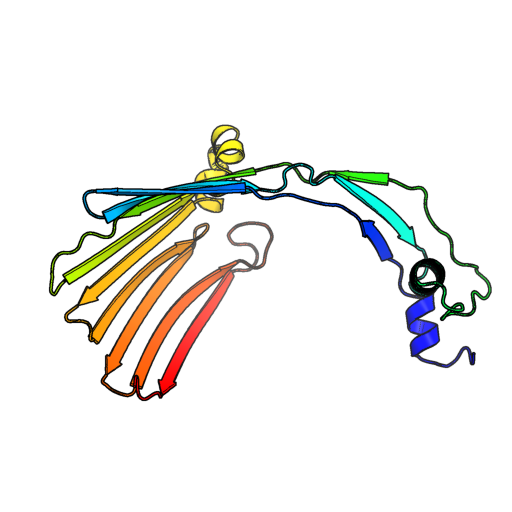9 N N . GLU A 1 138 ? -11.337 1.536 14.125 1.00 97.06 138 GLU A N 1
ATOM 1030 C CA . GLU A 1 138 ? -12.466 0.621 14.090 1.00 97.06 138 GLU A CA 1
ATOM 1031 C C . GLU A 1 138 ? -12.971 0.390 15.510 1.00 97.06 138 GLU A C 1
ATOM 1033 O O . GLU A 1 138 ? -12.204 0.318 16.469 1.00 97.06 138 GLU A O 1
ATOM 1038 N N . LEU A 1 139 ? -14.288 0.298 15.647 1.00 95.62 139 LEU A N 1
ATOM 1039 C CA . LEU A 1 139 ? -14.965 -0.006 16.891 1.00 95.62 139 LEU A CA 1
ATOM 1040 C C . LEU A 1 139 ? -15.924 -1.164 16.655 1.00 95.62 139 LEU A C 1
ATOM 1042 O O 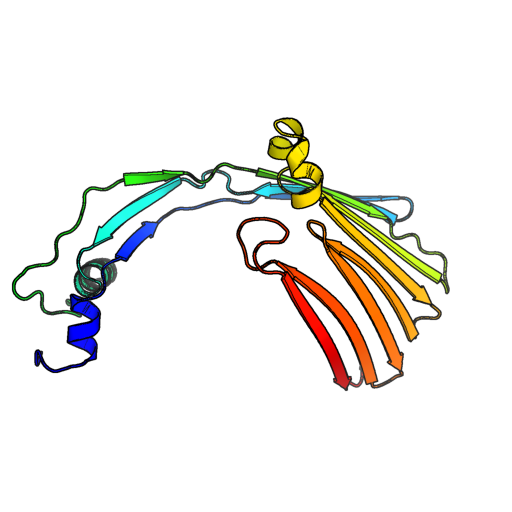. LEU A 1 139 ? -16.950 -0.987 15.996 1.00 95.62 139 LEU A O 1
ATOM 1046 N N . LYS A 1 140 ? -15.617 -2.335 17.221 1.00 94.00 140 LYS A N 1
ATOM 1047 C CA . LYS A 1 140 ? -16.537 -3.477 17.230 1.00 94.00 140 LYS A CA 1
ATOM 1048 C C . LYS A 1 140 ? -17.313 -3.518 18.549 1.00 94.00 140 LYS A C 1
ATOM 1050 O O . LYS A 1 140 ? -16.728 -3.550 19.633 1.00 94.00 140 LYS A O 1
ATOM 1055 N N . LEU A 1 141 ? -18.637 -3.508 18.436 1.00 91.12 141 LEU A N 1
ATOM 1056 C CA . LEU A 1 141 ? -19.629 -3.508 19.506 1.00 91.12 141 LEU A CA 1
ATOM 1057 C C . LEU A 1 141 ? -20.352 -4.856 19.527 1.00 91.12 141 LEU A C 1
ATOM 1059 O O . LEU A 1 141 ? -20.930 -5.272 18.522 1.00 91.12 141 LEU A O 1
ATOM 1063 N N . LEU A 1 142 ? -20.329 -5.539 20.678 1.00 86.12 142 LEU A N 1
ATOM 1064 C CA . LEU A 1 142 ? -21.094 -6.774 20.937 1.00 86.12 142 LEU A CA 1
ATOM 1065 C C . LEU A 1 142 ? -20.859 -7.897 19.907 1.00 86.12 142 LEU A C 1
ATOM 1067 O O . LEU A 1 142 ? -21.663 -8.810 19.766 1.00 86.12 142 LEU A O 1
ATOM 1071 N N . SER A 1 143 ? -19.733 -7.838 19.198 1.00 83.12 143 SER A N 1
ATOM 1072 C CA . SER A 1 143 ? -19.341 -8.735 18.107 1.00 83.12 143 SER A CA 1
ATOM 1073 C C . SER A 1 143 ? -20.241 -8.756 16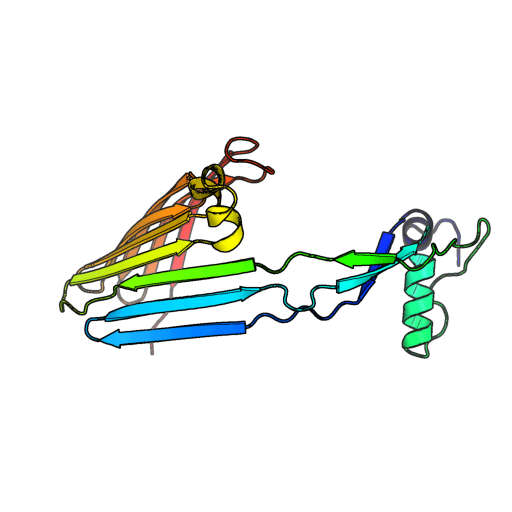.860 1.00 83.12 143 SER A C 1
ATOM 1075 O O . SER A 1 143 ? -19.846 -9.418 15.909 1.00 83.12 143 SER A O 1
ATOM 1077 N N . PHE A 1 144 ? -21.358 -8.018 16.821 1.00 88.56 144 PHE A N 1
ATOM 1078 C CA . PHE A 1 144 ? -22.263 -7.971 15.661 1.00 88.56 144 PHE A CA 1
ATOM 1079 C C . PHE A 1 144 ? -22.249 -6.637 14.909 1.00 88.56 144 PHE A C 1
ATOM 1081 O O . PHE A 1 144 ? -22.645 -6.589 13.755 1.00 88.56 144 PHE A O 1
ATOM 1088 N N . LEU A 1 145 ? -21.847 -5.535 15.545 1.00 94.00 145 LEU A N 1
ATOM 1089 C CA . LEU A 1 145 ? -21.831 -4.216 14.915 1.00 94.00 145 LEU A CA 1
ATOM 1090 C C . LEU A 1 145 ? -20.401 -3.699 14.887 1.00 94.00 145 LEU A C 1
ATOM 1092 O O . LEU A 1 145 ? -19.723 -3.688 15.912 1.00 94.00 145 LEU A O 1
ATOM 1096 N N . SER A 1 146 ? -19.951 -3.229 13.733 1.00 95.62 146 SER A N 1
ATOM 1097 C CA . SER A 1 146 ? -18.672 -2.537 13.594 1.00 95.62 146 SER A CA 1
ATOM 1098 C C . SER A 1 146 ? -18.859 -1.193 12.915 1.00 95.62 146 SER A C 1
ATOM 1100 O O . SER A 1 146 ? -19.579 -1.095 11.925 1.00 95.62 146 SER A O 1
ATOM 1102 N N . ALA A 1 147 ? -18.181 -0.172 13.424 1.00 96.25 147 ALA A N 1
ATOM 1103 C CA . ALA A 1 147 ? -18.038 1.116 12.761 1.00 96.25 147 ALA A CA 1
ATOM 1104 C C . ALA A 1 147 ? -16.555 1.360 12.474 1.00 96.25 147 ALA A C 1
ATOM 1106 O O . ALA A 1 147 ? -15.707 1.081 13.322 1.00 96.25 147 ALA A O 1
ATOM 1107 N N . ARG A 1 148 ? -16.248 1.861 11.280 1.00 96.31 148 ARG A N 1
ATOM 1108 C CA . ARG A 1 148 ? -14.889 2.101 10.792 1.00 96.31 148 ARG A CA 1
ATOM 1109 C C . ARG A 1 148 ? -14.786 3.519 10.256 1.00 96.31 148 ARG A C 1
ATOM 1111 O O . ARG A 1 148 ? -15.682 3.991 9.560 1.00 96.31 148 ARG A O 1
ATOM 1118 N N . GLY A 1 149 ? -13.688 4.182 10.569 1.00 97.00 149 GLY A N 1
ATOM 1119 C CA . GLY A 1 149 ? -13.311 5.464 9.996 1.00 97.00 149 GLY A CA 1
ATOM 1120 C C . GLY A 1 149 ? -11.846 5.414 9.606 1.00 97.00 149 GLY A C 1
ATOM 1121 O O . GLY A 1 149 ? -11.033 4.844 10.328 1.00 97.00 149 GLY A O 1
ATOM 1122 N N . GLY A 1 150 ? -11.503 5.986 8.464 1.00 95.38 150 GLY A N 1
ATOM 1123 C CA . GLY A 1 150 ? -10.134 5.978 7.975 1.00 95.38 150 GLY A CA 1
ATOM 1124 C C . GLY A 1 150 ? -9.759 7.276 7.294 1.00 95.38 150 GLY A C 1
ATOM 1125 O O . GLY A 1 150 ? -10.612 8.031 6.835 1.00 95.38 150 GLY A O 1
ATOM 1126 N N . PHE A 1 151 ? -8.462 7.499 7.214 1.00 93.75 151 PHE A N 1
ATOM 1127 C CA . PHE A 1 151 ? -7.816 8.566 6.485 1.00 93.75 151 PHE A CA 1
ATOM 1128 C C . PHE A 1 151 ? -6.694 7.942 5.657 1.00 93.75 151 PHE A C 1
ATOM 1130 O O . PHE A 1 151 ? -5.866 7.212 6.194 1.00 93.75 151 PHE A O 1
ATOM 1137 N N . ASN A 1 152 ? -6.667 8.188 4.357 1.00 91.00 152 ASN A N 1
ATOM 1138 C CA . ASN A 1 152 ? -5.652 7.671 3.452 1.00 91.00 152 ASN A CA 1
ATOM 1139 C C . ASN A 1 152 ? -5.264 8.785 2.487 1.00 91.00 152 ASN A C 1
ATOM 1141 O O . ASN A 1 152 ? -6.103 9.230 1.705 1.00 91.00 152 ASN A O 1
ATOM 1145 N N . LYS A 1 153 ? -4.009 9.241 2.563 1.00 86.88 153 LYS A N 1
ATOM 1146 C CA . LYS A 1 153 ? -3.434 10.197 1.605 1.00 86.88 153 LYS A CA 1
ATOM 1147 C C . LYS A 1 153 ? -4.316 11.435 1.369 1.00 86.88 153 LYS A C 1
ATOM 1149 O O . LYS A 1 153 ? -4.643 11.763 0.234 1.00 86.88 153 LYS A O 1
ATOM 1154 N N . GLY A 1 154 ? -4.786 12.073 2.442 1.00 84.62 154 GLY A N 1
ATOM 1155 C CA . GLY A 1 154 ? -5.666 13.250 2.364 1.00 84.62 154 GLY A CA 1
ATOM 1156 C C . GLY A 1 154 ? -7.168 12.964 2.313 1.00 84.62 154 GLY A C 1
ATOM 1157 O O . GLY A 1 154 ? -7.959 13.871 2.569 1.00 84.62 154 GLY A O 1
ATOM 1158 N N . TYR A 1 155 ? -7.581 11.726 2.044 1.00 89.25 155 TYR A N 1
ATOM 1159 C CA . TYR A 1 155 ? -8.988 11.372 1.884 1.00 89.25 155 TYR A CA 1
ATOM 1160 C C . TYR A 1 155 ? -9.534 10.602 3.072 1.00 89.25 155 TYR A C 1
ATOM 1162 O O . TYR A 1 155 ? -8.890 9.709 3.616 1.00 89.25 155 TYR A O 1
ATOM 1170 N N . TRP A 1 156 ? -10.761 10.928 3.462 1.00 92.50 156 TRP A N 1
ATOM 1171 C CA . TRP A 1 156 ? -11.467 10.214 4.512 1.00 92.50 156 TRP A CA 1
ATOM 1172 C C . TRP A 1 156 ? -12.258 9.031 3.942 1.00 92.50 156 TRP A C 1
ATOM 1174 O O . TRP A 1 156 ? -12.618 8.976 2.764 1.00 92.50 156 TRP A O 1
ATOM 1184 N N . SER A 1 157 ? -12.536 8.068 4.809 1.00 95.00 157 SER A N 1
ATOM 1185 C CA . SER A 1 157 ? -13.381 6.915 4.530 1.00 95.00 157 SER A CA 1
ATOM 1186 C C . SER A 1 157 ? -14.205 6.571 5.761 1.00 95.00 157 SER A C 1
ATOM 1188 O O . SER A 1 157 ? -13.783 6.800 6.896 1.00 95.00 157 SER A O 1
ATOM 1190 N N . LEU A 1 158 ? -15.394 6.029 5.531 1.00 96.69 158 LEU A N 1
ATOM 1191 C CA . LEU A 1 158 ? -16.304 5.564 6.568 1.00 96.69 158 LEU A CA 1
ATOM 1192 C C . LEU A 1 158 ? -16.836 4.190 6.186 1.00 96.69 158 LEU A C 1
ATOM 1194 O O . LEU A 1 158 ? -17.048 3.893 5.012 1.00 96.69 158 LEU A O 1
ATOM 1198 N N . GLY A 1 159 ? -17.083 3.354 7.183 1.00 95.88 159 GLY A N 1
ATOM 1199 C CA . GLY A 1 159 ? -17.677 2.047 6.978 1.00 95.88 159 GLY A CA 1
ATOM 1200 C C . GLY A 1 159 ? -18.496 1.595 8.170 1.00 95.88 159 GLY A C 1
ATOM 1201 O O . GLY A 1 159 ? -18.224 1.956 9.315 1.00 95.88 159 GLY A O 1
ATOM 1202 N N . VAL A 1 160 ? -19.502 0.782 7.891 1.00 96.69 160 VAL A N 1
ATOM 1203 C CA . VAL A 1 160 ? -20.315 0.099 8.893 1.00 96.69 160 VAL A CA 1
ATOM 1204 C C . VAL A 1 160 ? -20.461 -1.360 8.493 1.00 96.69 160 VAL A C 1
ATOM 1206 O O . VAL A 1 160 ? -20.596 -1.672 7.312 1.00 96.69 160 VAL A O 1
ATOM 1209 N N . GLY A 1 161 ? -20.413 -2.240 9.482 1.00 95.38 161 GLY A N 1
ATOM 1210 C CA . GLY A 1 161 ? -20.535 -3.681 9.304 1.00 95.38 161 GLY A CA 1
ATOM 1211 C C . GLY A 1 161 ? -21.542 -4.255 10.288 1.00 95.38 161 GLY A C 1
ATOM 1212 O O . GLY A 1 161 ? -21.577 -3.841 11.451 1.00 95.38 161 GLY A O 1
ATOM 1213 N N . LEU A 1 162 ? -22.365 -5.177 9.808 1.00 94.56 162 LEU A N 1
ATOM 1214 C CA . LEU A 1 162 ? -23.348 -5.925 10.577 1.00 94.56 162 LEU A CA 1
ATOM 1215 C C . LEU A 1 162 ? -23.105 -7.420 10.373 1.00 94.56 162 LEU A C 1
ATOM 1217 O O . LEU A 1 162 ? -23.332 -7.945 9.284 1.00 94.56 162 LEU A O 1
ATOM 1221 N N . ASP A 1 163 ? -22.692 -8.089 11.443 1.00 91.12 163 ASP A N 1
ATOM 1222 C CA . ASP A 1 163 ? -22.505 -9.532 11.504 1.00 91.12 163 ASP A CA 1
ATOM 1223 C C . ASP A 1 163 ? -23.716 -10.181 12.191 1.00 91.12 163 ASP A C 1
ATOM 1225 O O . ASP A 1 163 ? -23.898 -10.065 13.404 1.00 91.12 163 ASP A O 1
ATOM 1229 N N . VAL A 1 164 ? -24.562 -10.875 11.429 1.00 85.19 164 VAL A N 1
ATOM 1230 C CA . VAL A 1 164 ? -25.768 -11.544 11.937 1.00 85.19 164 VAL A CA 1
ATOM 1231 C C . VAL A 1 164 ? -25.733 -13.016 11.552 1.00 85.19 164 VAL A C 1
ATOM 1233 O O . VAL A 1 164 ? -26.076 -13.335 10.426 1.00 85.19 164 VAL A O 1
ATOM 1236 N N . LEU A 1 165 ? -25.385 -13.906 12.487 1.00 82.81 165 LEU A N 1
ATOM 1237 C CA . LEU A 1 165 ? -25.335 -15.384 12.399 1.00 82.81 165 LEU A CA 1
ATOM 1238 C C . LEU A 1 165 ? -24.846 -16.014 11.072 1.00 82.81 165 LEU A C 1
ATOM 1240 O O . LEU A 1 165 ? -23.830 -16.688 11.081 1.00 82.81 165 LEU A O 1
ATOM 1244 N N . LEU A 1 166 ? -25.590 -15.872 9.973 1.00 85.31 166 LEU A N 1
ATOM 1245 C CA . LEU A 1 166 ? -25.294 -16.438 8.649 1.00 85.31 166 LEU A CA 1
ATOM 1246 C C . LEU A 1 166 ? -24.992 -15.386 7.572 1.00 85.31 166 LEU A C 1
ATOM 1248 O O . LEU A 1 166 ? -24.722 -15.733 6.421 1.00 85.31 166 LEU A O 1
ATOM 1252 N N . VAL A 1 167 ? -25.130 -14.105 7.907 1.00 89.25 167 VAL A N 1
ATOM 1253 C CA . VAL A 1 167 ? -25.076 -12.988 6.970 1.00 89.25 167 VAL A CA 1
ATOM 1254 C C . VAL A 1 167 ? -24.168 -11.906 7.533 1.00 89.25 167 VAL A C 1
ATOM 1256 O O . VAL A 1 167 ? -24.393 -11.393 8.628 1.00 89.25 167 VAL A O 1
ATOM 1259 N N . HIS A 1 168 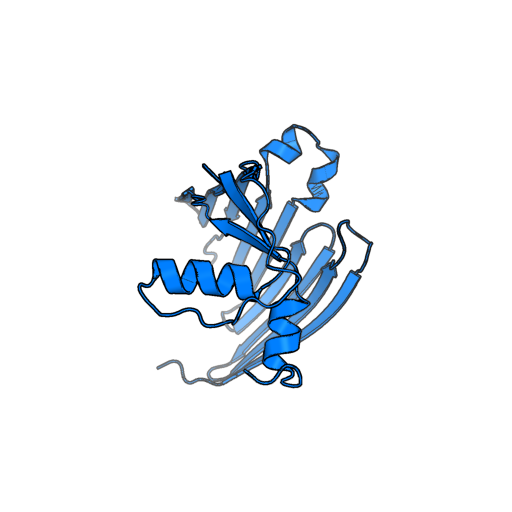? -23.177 -11.521 6.738 1.00 92.94 168 HIS A N 1
ATOM 1260 C CA . HIS A 1 168 ? -22.290 -10.401 7.019 1.00 92.94 168 HIS A CA 1
ATOM 1261 C C . HIS A 1 168 ? -22.543 -9.318 5.974 1.00 92.94 168 HIS A C 1
ATOM 1263 O O . HIS A 1 168 ? -22.394 -9.564 4.774 1.00 92.94 168 HIS A O 1
ATOM 1269 N N . VAL A 1 169 ? -22.961 -8.137 6.420 1.00 93.31 169 VAL A N 1
ATOM 1270 C CA . VAL A 1 169 ? -23.213 -6.983 5.553 1.00 93.31 169 VAL A CA 1
ATOM 1271 C C . VAL A 1 169 ? -22.226 -5.886 5.906 1.00 93.31 169 VAL A C 1
ATOM 1273 O O . VAL A 1 169 ? -22.251 -5.379 7.022 1.00 93.31 169 VAL A O 1
ATOM 1276 N N . ASP A 1 170 ? -21.412 -5.472 4.943 1.00 95.31 170 ASP A N 1
ATOM 1277 C CA . ASP A 1 170 ? -20.518 -4.325 5.070 1.00 95.31 170 ASP A CA 1
ATOM 1278 C C . ASP A 1 170 ? -20.895 -3.263 4.039 1.00 95.31 170 ASP A C 1
ATOM 1280 O O . ASP A 1 170 ? -21.092 -3.552 2.857 1.00 95.31 170 ASP A O 1
ATOM 1284 N N . ALA A 1 171 ? -20.949 -2.013 4.479 1.00 95.94 171 ALA A N 1
ATOM 1285 C CA . ALA A 1 171 ? -21.067 -0.855 3.612 1.00 95.94 171 ALA A CA 1
ATOM 1286 C C . ALA A 1 171 ? -19.902 0.094 3.892 1.00 95.94 171 ALA A C 1
ATOM 1288 O O . ALA A 1 171 ? -19.603 0.386 5.051 1.00 95.94 171 ALA A O 1
ATOM 1289 N N . SER A 1 172 ? -19.251 0.589 2.844 1.00 95.88 172 SER A N 1
ATOM 1290 C CA . SER A 1 172 ? -18.166 1.559 2.958 1.00 95.88 172 SER A CA 1
ATOM 1291 C C . SER A 1 172 ? -18.272 2.656 1.911 1.00 95.88 172 SER A C 1
ATOM 1293 O O . SER A 1 172 ? -18.620 2.413 0.757 1.00 95.88 172 SER A O 1
ATOM 1295 N N . TYR A 1 173 ? -17.955 3.871 2.336 1.00 95.00 173 TYR A N 1
ATOM 1296 C CA . TYR A 1 173 ? -17.819 5.047 1.494 1.00 95.00 173 TYR A CA 1
ATOM 1297 C C . TYR A 1 173 ? -16.391 5.565 1.614 1.00 95.00 173 TYR A C 1
ATOM 1299 O O . TYR A 1 173 ? -15.883 5.739 2.725 1.00 95.00 173 TYR A O 1
ATOM 1307 N N . PHE A 1 174 ? -15.735 5.807 0.489 1.00 92.38 174 PHE A N 1
ATOM 1308 C CA . PHE A 1 174 ? -14.377 6.334 0.468 1.00 92.38 174 PHE A CA 1
ATOM 1309 C C . PHE A 1 174 ? -14.116 7.119 -0.809 1.00 92.38 174 PHE A C 1
ATOM 1311 O O . PHE A 1 174 ? -14.766 6.905 -1.832 1.00 92.38 174 PHE A O 1
ATOM 1318 N N . ILE A 1 175 ? -13.120 7.996 -0.742 1.00 88.56 175 ILE A N 1
ATOM 1319 C CA . ILE A 1 175 ? -12.622 8.744 -1.892 1.00 88.56 175 ILE A CA 1
ATOM 1320 C C . ILE A 1 175 ? -11.271 8.154 -2.279 1.00 88.56 175 ILE A C 1
ATOM 1322 O O . ILE A 1 175 ? -10.433 7.885 -1.415 1.00 88.56 175 ILE A O 1
ATOM 1326 N N . ARG A 1 176 ? -11.072 7.908 -3.572 1.00 82.19 176 ARG A N 1
ATOM 1327 C CA . ARG A 1 176 ? -9.816 7.398 -4.121 1.00 82.19 176 ARG A CA 1
ATOM 1328 C C . ARG A 1 176 ? -9.250 8.382 -5.132 1.00 82.19 176 ARG A C 1
ATOM 1330 O O . ARG A 1 176 ? -9.960 8.814 -6.031 1.00 82.19 176 ARG A O 1
ATOM 1337 N N . GLU A 1 177 ? -7.963 8.671 -5.002 1.00 81.69 177 GLU A N 1
ATOM 1338 C CA . GLU A 1 177 ? -7.198 9.452 -5.970 1.00 81.69 177 GLU A CA 1
ATOM 1339 C C . GLU A 1 177 ? -6.577 8.525 -7.023 1.00 81.69 177 GLU A C 1
ATOM 1341 O O . GLU A 1 177 ? -5.947 7.523 -6.674 1.00 81.69 177 GLU A O 1
ATOM 1346 N N . TYR A 1 178 ? -6.785 8.835 -8.305 1.00 81.56 178 TYR A N 1
ATOM 1347 C CA . TYR A 1 178 ? -6.215 8.103 -9.447 1.00 81.56 178 TYR A CA 1
ATOM 1348 C C . TYR A 1 178 ? -5.157 8.912 -10.216 1.00 81.56 178 TYR A C 1
ATOM 1350 O O . TYR A 1 178 ? -4.565 8.402 -11.170 1.00 81.56 178 TYR A O 1
ATOM 1358 N N . GLY A 1 179 ? -4.955 10.179 -9.863 1.00 76.25 179 GLY A N 1
ATOM 1359 C CA . GLY A 1 179 ? -3.897 11.031 -10.385 1.00 76.25 179 GLY A CA 1
ATOM 1360 C C . GLY A 1 179 ? -2.591 10.908 -9.603 1.00 76.25 179 GLY A C 1
ATOM 1361 O O . GLY A 1 179 ? -2.448 10.068 -8.715 1.00 76.25 179 GLY A O 1
ATOM 1362 N N . ALA A 1 180 ? -1.610 11.724 -9.987 1.00 69.75 180 ALA A N 1
ATOM 1363 C CA . ALA A 1 180 ? -0.275 11.681 -9.397 1.00 69.75 180 ALA A CA 1
ATOM 1364 C C . ALA A 1 180 ? -0.227 12.403 -8.040 1.00 69.75 180 ALA A C 1
ATOM 1366 O O . ALA A 1 180 ? 0.560 12.026 -7.175 1.00 69.75 180 ALA A O 1
ATOM 1367 N N . ASN A 1 181 ? -1.084 13.409 -7.850 1.00 73.44 181 ASN A N 1
ATOM 1368 C CA . ASN A 1 181 ? -1.185 14.222 -6.643 1.00 73.44 181 ASN A CA 1
ATOM 1369 C C . ASN A 1 181 ? -2.613 14.216 -6.080 1.00 73.44 181 ASN A C 1
ATOM 1371 O O . ASN A 1 181 ? -3.578 13.927 -6.789 1.00 73.44 181 ASN A O 1
ATOM 1375 N N . ILE A 1 182 ? -2.748 14.586 -4.801 1.00 75.62 182 ILE A N 1
ATOM 1376 C CA . ILE A 1 182 ? -4.055 14.791 -4.161 1.00 75.62 182 ILE A CA 1
ATOM 1377 C C . ILE A 1 182 ? -4.842 15.856 -4.930 1.00 75.62 182 ILE A C 1
ATOM 1379 O O . ILE A 1 182 ? -4.389 16.992 -5.065 1.00 75.62 182 ILE A O 1
ATOM 1383 N N . GLY A 1 183 ? -6.053 15.504 -5.355 1.00 77.75 183 GLY A N 1
ATOM 1384 C CA . GLY A 1 183 ? -6.985 16.405 -6.021 1.00 77.75 183 GLY A CA 1
ATOM 1385 C C . GLY A 1 183 ? -6.925 16.357 -7.544 1.00 77.75 183 GLY A C 1
ATOM 1386 O O . GLY A 1 183 ? -7.742 17.018 -8.181 1.00 77.75 183 GLY A O 1
ATOM 1387 N N . ASP A 1 184 ? -6.020 15.573 -8.134 1.00 83.94 184 ASP A N 1
ATOM 1388 C CA . ASP A 1 184 ? -5.898 15.454 -9.587 1.00 83.94 184 ASP A CA 1
ATOM 1389 C C . ASP A 1 184 ? -7.139 14.779 -10.202 1.00 83.94 184 ASP A C 1
ATOM 1391 O O . ASP A 1 184 ? -7.724 15.280 -11.166 1.00 83.94 184 ASP A O 1
ATOM 1395 N N . LYS A 1 185 ? -7.529 13.612 -9.676 1.00 86.25 185 LYS A N 1
ATOM 1396 C CA . LYS A 1 185 ? -8.625 12.755 -10.160 1.00 86.25 185 LYS A CA 1
ATOM 1397 C C . LYS A 1 185 ? -9.305 12.014 -8.994 1.00 86.25 185 LYS A C 1
ATOM 1399 O O . LYS A 1 185 ? -9.270 10.776 -8.948 1.00 86.25 185 LYS A O 1
ATOM 1404 N N . PRO A 1 186 ? -9.965 12.740 -8.074 1.00 86.00 186 PRO A N 1
ATOM 1405 C CA . PRO A 1 186 ? -10.718 12.118 -6.997 1.00 86.00 186 PRO A CA 1
ATOM 1406 C C . PRO A 1 186 ? -11.969 11.419 -7.540 1.00 86.00 186 PRO A C 1
ATOM 1408 O O . PRO A 1 186 ? -12.723 11.983 -8.334 1.00 86.00 186 PRO A O 1
ATOM 1411 N N . ILE A 1 187 ? -12.205 10.191 -7.083 1.00 87.75 187 ILE A N 1
ATOM 1412 C CA . ILE A 1 187 ? -13.414 9.418 -7.368 1.00 87.75 187 ILE A CA 1
ATOM 1413 C C . ILE A 1 187 ? -14.031 8.960 -6.052 1.00 87.75 187 ILE A C 1
ATOM 1415 O O . ILE A 1 187 ? -13.393 8.266 -5.257 1.00 87.75 187 ILE A O 1
ATOM 1419 N N . ASP A 1 188 ? -15.296 9.318 -5.859 1.00 92.19 188 ASP A N 1
ATOM 1420 C CA . ASP A 1 188 ? -16.119 8.800 -4.774 1.00 92.19 188 ASP A CA 1
ATOM 1421 C C . ASP A 1 188 ? -16.575 7.372 -5.086 1.00 92.19 188 ASP A C 1
ATOM 1423 O O . ASP A 1 188 ? -17.055 7.072 -6.183 1.00 92.19 188 ASP A O 1
ATOM 1427 N N . ALA A 1 189 ? -16.456 6.484 -4.104 1.00 91.12 189 ALA A N 1
ATOM 1428 C CA . ALA A 1 189 ? -16.874 5.099 -4.221 1.00 91.12 189 ALA A CA 1
ATOM 1429 C C . ALA A 1 189 ? -17.725 4.687 -3.018 1.00 91.12 189 ALA A C 1
ATOM 1431 O O . ALA A 1 189 ? -17.311 4.799 -1.864 1.00 91.12 189 ALA A O 1
ATOM 1432 N N . LEU A 1 190 ? -18.907 4.142 -3.311 1.00 94.50 190 LEU A N 1
ATOM 1433 C CA . LEU A 1 190 ? -19.742 3.424 -2.354 1.00 94.50 190 LEU A CA 1
ATOM 1434 C C . LEU A 1 190 ? -19.662 1.932 -2.673 1.00 94.50 190 LEU A C 1
ATOM 1436 O O . LEU A 1 190 ? -19.979 1.509 -3.783 1.00 94.50 190 LEU A O 1
ATOM 1440 N N . THR A 1 191 ? -19.255 1.130 -1.697 1.00 95.38 191 THR A N 1
ATOM 1441 C CA . THR A 1 191 ? -19.211 -0.328 -1.811 1.00 95.38 191 THR A CA 1
ATOM 1442 C C . THR A 1 191 ? -20.157 -0.943 -0.796 1.00 95.38 191 THR A C 1
ATOM 1444 O O . THR A 1 191 ? -20.114 -0.606 0.384 1.00 95.38 191 THR A O 1
ATOM 1447 N N . VAL A 1 192 ? -20.988 -1.878 -1.251 1.00 94.44 192 VAL A N 1
ATOM 1448 C CA . VAL A 1 192 ? -21.802 -2.731 -0.382 1.00 94.44 192 VAL A CA 1
ATOM 1449 C C . VAL A 1 192 ? -21.412 -4.176 -0.652 1.00 94.44 192 VAL A C 1
ATOM 1451 O O . VAL A 1 192 ? -21.427 -4.624 -1.799 1.00 94.44 192 VAL A O 1
ATOM 1454 N N . ARG A 1 193 ? -21.043 -4.901 0.400 1.00 94.81 193 ARG A N 1
ATOM 1455 C CA . ARG A 1 193 ? -20.682 -6.315 0.355 1.00 94.81 193 ARG A CA 1
ATOM 1456 C C . ARG A 1 193 ? -21.636 -7.097 1.242 1.00 94.81 193 ARG A C 1
ATOM 1458 O O . ARG A 1 193 ? -21.857 -6.733 2.390 1.00 94.81 193 ARG A O 1
ATOM 1465 N N . VAL A 1 194 ? -22.163 -8.191 0.706 1.00 93.00 194 VAL A N 1
ATOM 1466 C CA . VAL A 1 194 ? -22.974 -9.153 1.453 1.00 93.00 194 VAL A CA 1
ATOM 1467 C C . VAL A 1 194 ? -22.310 -10.512 1.315 1.00 93.00 194 VAL A C 1
ATOM 1469 O O . VAL A 1 194 ? -22.144 -11.002 0.201 1.00 93.00 194 VAL A O 1
ATOM 1472 N N . ASN A 1 195 ? -21.926 -11.109 2.437 1.00 91.44 195 ASN A N 1
ATOM 1473 C CA . ASN A 1 195 ? -21.409 -12.469 2.490 1.00 91.44 195 ASN A CA 1
ATOM 1474 C C . ASN A 1 195 ? -22.437 -13.352 3.198 1.00 91.44 195 ASN A C 1
ATOM 1476 O O . ASN A 1 195 ? -22.983 -12.961 4.228 1.00 91.44 195 ASN A O 1
ATOM 1480 N N . ILE A 1 196 ? -22.691 -14.535 2.643 1.00 89.75 196 ILE A N 1
ATOM 1481 C CA . ILE A 1 196 ? -23.590 -15.533 3.225 1.00 89.75 196 ILE A CA 1
ATOM 1482 C C . ILE A 1 196 ? -22.764 -16.789 3.465 1.00 89.75 196 ILE A C 1
ATOM 1484 O O . ILE A 1 196 ? -22.155 -17.313 2.532 1.00 89.75 196 ILE A O 1
ATOM 1488 N N . GLY A 1 197 ? -22.735 -17.263 4.704 1.00 80.69 197 GLY A N 1
ATOM 1489 C CA . GLY A 1 197 ? -21.963 -18.438 5.083 1.00 80.69 197 GLY A CA 1
ATOM 1490 C C . GLY A 1 197 ? -22.382 -18.962 6.447 1.00 80.69 197 GLY A C 1
ATOM 1491 O O . GLY A 1 197 ? -22.764 -18.193 7.322 1.00 80.69 197 GLY A O 1
ATOM 1492 N N . ILE A 1 198 ? -22.340 -20.282 6.606 1.00 69.62 198 ILE A N 1
ATOM 1493 C CA . ILE A 1 198 ? -22.416 -20.929 7.914 1.00 69.62 198 ILE A CA 1
ATOM 1494 C C . ILE A 1 198 ? -20.961 -21.082 8.358 1.00 69.62 198 ILE A C 1
ATOM 1496 O O . ILE A 1 198 ? -20.242 -21.886 7.764 1.00 69.62 198 ILE A O 1
ATOM 1500 N N . ASP A 1 199 ? -20.524 -20.305 9.350 1.00 61.22 199 ASP A N 1
ATOM 1501 C CA . ASP A 1 199 ? -19.289 -20.624 10.072 1.00 61.22 199 ASP A CA 1
ATOM 1502 C C . ASP A 1 199 ? -19.543 -21.953 10.802 1.00 61.22 199 ASP A C 1
ATOM 1504 O O . ASP A 1 199 ? -20.340 -22.018 11.742 1.00 61.22 199 ASP A O 1
ATOM 1508 N N . GLY A 1 200 ? -18.963 -23.031 10.270 1.00 45.88 200 GLY A N 1
ATOM 1509 C CA . GLY A 1 200 ? -18.958 -24.368 10.866 1.00 45.88 200 GLY A CA 1
ATOM 1510 C C . GLY A 1 200 ? -17.756 -24.571 11.771 1.00 45.88 200 GLY A C 1
ATOM 1511 O O . GLY A 1 200 ? -16.657 -24.115 11.384 1.00 45.88 200 GLY A O 1
#

pLDDT: mean 90.47, std 8.4, range [45.88, 98.38]

Secondary structure (DSSP, 8-state):
--TT-HHHHHHHH--EEEEEE--EEEEEEEEPGGGEEEEEEEEEET-EEEEEEES-HHHHHHHHHHHTTPPPSS--PSSPPPBPPPEEEEPPPEEEEEEEE---BTTEEEEEEEEETTHHHHHH-GGGHHHHEEEEEEEEETTTEEEEEEEETTEEEEEEEEEETTEEEEEEEEEEE-SSSTTSSEEEEEEEEEEE----

Sequence (200 aa):
MNDSDPATAFMRETSLAAGWGLPIDVGANLNLPLGLRVSAVARNLNAVYTMRDYSELGGWLNEMAALAGMEPVYDDTAPTTTVGAEYTYEIPWTLDVGLGWMPNLGALKPSLAVDLTDALGVLENPEQLWNNLTAGVELKLLSFLSARGGFNKGYWSLGVGLDVLLVHVDASYFIREYGANIGDKPIDALTVRVNIGIDG

Radius of gyration: 24.88 Å; chains: 1; bounding box: 47×43×70 Å

Foldseek 3Di:
DDCPPPVLVQQQQDKDKDWDFDFDKDKDKDQDPQQKIKIKMKTRDRVKIWIKIKNGNQVVQQVVCVVVVHHRPHDQDPVGIDIGDIDIDGDDIAMKIKIKGWGCPDQKTKIKIKIFTRVVVCVVPVVCRLQGIKIKIKIHGNNAKIWIWIRHSRKIKIKIWGHDQFKIKIWMWIWDDPDPHPPPDIDIDIDIDMGGGHPD